Protein AF-A0A3N2FW86-F1 (afdb_monomer_lite)

pLDDT: mean 74.61, std 23.63, range [28.02, 97.38]

Foldseek 3Di:
DDPQDPVNLVVVLVVLLCQQQPVCHCQALPDCLQPLNDVQQADNPVSHGDPVNVVLLVVLLVVLCVVQVAAAQQQKEKEKEFDPPLCSVVVVCVVCVVVVHDPSNESEQELVVLLVSVLVVCVVVVVCCVRQQDPSNVVCVVVVRDDDSSSSSSSHNVVSVVSSLVSLLVCLVSSGHYYYYDHPDDDDPPDSDMDMDMDGRDNVCSDPVNVVVRVVVVVVVVVPPDDDDDDDDDDDDDDDDDDDDDDDDDDDDD

Sequence (254 aa):
MSSSSVTDRVEEHRAVLQALTTAGGAIGAESPHASQRNAEWFDQETRQPLPGRDTAQREMIRALRAGAPDVRRDREAIFLAGPPGAGKTTALDELLASTRTTAADWRILNADDVKDLLLRRALEDGSYESHLTPPDVAAVEADGEKVWPRERAALVHEESSMVIKRARDQSVRRGENVVVDGTLASADAGKTSSSVSRGRATASASSSSTARALSRRLESRTAGRGATGAPSTGSPTRAIRTSSCSAVGGCPRR

Secondary structure (DSSP, 8-state):
-----HHHHHHHHHHHHHHHHSTT-TTSTT-TTSGGG-TTTB-TTT-PBPHHHHHHHHHHHHHHHHTSTT---S-EEEEEE--TTS-HHHHHHHHHHHTT--GGGSEEEEHHHHHHHHHHHHHHTTHHHHHSS-HHHHHHHHTT----GGGGTTTTHHHHHHHHHHHHHHHHHTT--EEEE----SS-TT----EEEEEE--TTTTSHHHHHHHHHHHHHHHTTS-----------------------------

Structure (mmCIF, N/CA/C/O backbone):
data_AF-A0A3N2FW86-F1
#
_entry.id   AF-A0A3N2FW86-F1
#
loop_
_atom_site.group_PDB
_atom_site.id
_atom_site.type_symbol
_atom_site.label_atom_id
_atom_site.label_alt_id
_atom_site.label_comp_id
_atom_site.label_asym_id
_atom_site.label_entity_id
_atom_site.label_seq_id
_atom_site.pdbx_PDB_ins_code
_atom_site.Cartn_x
_atom_site.Cartn_y
_atom_site.Cartn_z
_atom_site.occupancy
_atom_site.B_iso_or_equiv
_atom_site.auth_seq_id
_atom_site.auth_comp_id
_atom_site.auth_asym_id
_atom_site.auth_atom_id
_atom_site.pdbx_PDB_model_num
ATOM 1 N N . MET A 1 1 ? 29.652 24.855 -21.640 1.00 40.19 1 MET A N 1
ATOM 2 C CA . MET A 1 1 ? 29.173 23.699 -20.856 1.00 40.19 1 MET A CA 1
ATOM 3 C C . MET A 1 1 ? 28.090 24.218 -19.929 1.00 40.19 1 MET A C 1
ATOM 5 O O . MET A 1 1 ? 28.412 24.792 -18.897 1.00 40.19 1 MET A O 1
ATOM 9 N N . SER A 1 2 ? 26.832 24.170 -20.370 1.00 46.72 2 SER A N 1
ATOM 10 C CA . SER A 1 2 ? 25.707 24.684 -19.586 1.00 46.72 2 SER A CA 1
ATOM 11 C C . SER A 1 2 ? 25.464 23.760 -18.402 1.00 46.72 2 SER A C 1
ATOM 13 O O . SER A 1 2 ? 25.194 22.576 -18.582 1.00 46.72 2 SER A O 1
ATOM 15 N N . SER A 1 3 ? 25.605 24.296 -17.194 1.00 53.25 3 SER A N 1
ATOM 16 C CA . SER A 1 3 ? 25.175 23.616 -15.979 1.00 53.25 3 SER A CA 1
ATOM 17 C C . SER A 1 3 ? 23.648 23.585 -15.998 1.00 53.25 3 SER A C 1
ATOM 19 O O . SER A 1 3 ? 23.029 24.609 -15.727 1.00 53.25 3 SER A O 1
ATOM 21 N N . SER A 1 4 ? 23.060 22.447 -16.380 1.00 62.84 4 SER A N 1
ATOM 22 C CA . SER A 1 4 ? 21.608 22.228 -16.306 1.00 62.84 4 SER A CA 1
ATOM 23 C C . SER A 1 4 ? 21.143 22.516 -14.876 1.00 62.84 4 SER A C 1
ATOM 25 O O . SER A 1 4 ? 21.772 22.051 -13.913 1.00 62.84 4 SER A O 1
ATOM 27 N N . SER A 1 5 ? 20.140 23.382 -14.726 1.00 79.81 5 SER A N 1
ATOM 28 C CA . SER A 1 5 ? 19.676 23.828 -13.416 1.00 79.81 5 SER A CA 1
ATOM 29 C C . SER A 1 5 ? 18.931 22.695 -12.702 1.00 79.81 5 SER A C 1
ATOM 31 O O . SER A 1 5 ? 18.500 21.718 -13.312 1.00 79.81 5 SER A O 1
ATOM 33 N N . VAL A 1 6 ? 18.776 22.792 -11.378 1.00 76.44 6 VAL A N 1
ATOM 34 C CA . VAL A 1 6 ? 18.005 21.792 -10.612 1.00 76.44 6 VAL A CA 1
ATOM 35 C C . VAL A 1 6 ? 16.566 21.698 -11.129 1.00 76.44 6 VAL A C 1
ATOM 37 O O . VAL A 1 6 ? 16.006 20.607 -11.168 1.00 76.44 6 VAL A O 1
ATOM 40 N N . THR A 1 7 ? 15.990 22.819 -11.565 1.00 82.25 7 THR A N 1
ATOM 41 C CA . THR A 1 7 ? 14.645 22.876 -12.142 1.00 82.25 7 THR A CA 1
ATOM 42 C C . THR A 1 7 ? 14.561 22.097 -13.452 1.00 82.25 7 THR A C 1
ATOM 44 O O . THR A 1 7 ? 13.649 21.289 -13.597 1.00 82.25 7 THR A O 1
ATOM 47 N N . ASP A 1 8 ? 15.548 22.249 -14.340 1.00 83.19 8 ASP A N 1
ATOM 48 C CA . ASP A 1 8 ? 15.589 21.538 -15.627 1.00 83.19 8 ASP A CA 1
ATOM 49 C C . ASP A 1 8 ? 15.620 20.016 -15.412 1.00 83.19 8 ASP A C 1
ATOM 51 O O . ASP A 1 8 ? 14.846 19.281 -16.017 1.00 83.19 8 ASP A O 1
ATOM 55 N N . ARG A 1 9 ? 16.427 19.541 -14.451 1.00 83.94 9 ARG A N 1
ATOM 56 C CA . ARG A 1 9 ? 16.479 18.111 -14.092 1.00 83.94 9 ARG A CA 1
ATOM 57 C C . ARG A 1 9 ? 15.165 17.586 -13.514 1.00 83.94 9 ARG A C 1
ATOM 59 O O . ARG A 1 9 ? 14.794 16.447 -13.773 1.00 83.94 9 ARG A O 1
ATOM 66 N N . VAL A 1 10 ? 14.467 18.387 -12.707 1.00 85.31 10 VAL A N 1
ATOM 67 C CA . VAL A 1 10 ? 13.159 18.003 -12.146 1.00 85.31 10 VAL A CA 1
ATOM 68 C C . VAL A 1 10 ? 12.100 17.923 -13.245 1.00 85.31 10 VAL A C 1
ATOM 70 O O . VAL A 1 10 ? 11.250 17.033 -13.210 1.00 85.31 10 VAL A O 1
ATOM 73 N N . GLU A 1 11 ? 12.139 18.830 -14.219 1.00 86.69 11 GLU A N 1
ATOM 74 C CA . GLU A 1 11 ? 11.222 18.824 -15.359 1.00 86.69 11 GLU A CA 1
ATOM 75 C C . GLU A 1 11 ? 11.487 17.649 -16.308 1.00 86.69 11 GLU A C 1
ATOM 77 O O . GLU A 1 11 ? 10.536 16.964 -16.692 1.00 86.69 11 GLU A O 1
ATOM 82 N N . GLU A 1 12 ? 12.755 17.357 -16.611 1.00 86.88 12 GLU A N 1
ATOM 83 C CA . GLU A 1 12 ? 13.173 16.181 -17.387 1.00 86.88 12 GLU A CA 1
ATOM 84 C C . GLU A 1 12 ? 12.707 14.880 -16.715 1.00 86.88 12 GLU A C 1
ATOM 86 O O . GLU A 1 12 ? 11.992 14.085 -17.331 1.00 86.88 12 GLU A O 1
ATOM 91 N N . HIS A 1 13 ? 13.002 14.713 -15.421 1.00 88.00 13 HIS A N 1
ATOM 92 C CA . HIS A 1 13 ? 12.576 13.551 -14.637 1.00 88.00 13 HIS A CA 1
ATOM 93 C C . HIS A 1 13 ? 11.047 13.408 -14.606 1.00 88.00 13 HIS A C 1
ATOM 95 O O . HIS A 1 13 ? 10.482 12.331 -14.815 1.00 88.00 13 HIS A O 1
ATOM 101 N N . ARG A 1 14 ? 10.325 14.521 -14.423 1.00 87.69 14 ARG A N 1
ATOM 102 C CA . ARG A 1 14 ? 8.858 14.525 -14.466 1.00 87.69 14 ARG A CA 1
ATOM 103 C C . ARG A 1 14 ? 8.323 14.091 -15.831 1.00 87.69 14 ARG A C 1
ATOM 105 O O . ARG A 1 14 ? 7.324 13.372 -15.870 1.00 87.69 14 ARG A O 1
ATOM 112 N N . ALA A 1 15 ? 8.937 14.530 -16.929 1.00 87.44 15 ALA A N 1
ATOM 113 C CA . ALA A 1 15 ? 8.521 14.150 -18.276 1.00 87.44 15 ALA A CA 1
ATOM 114 C C . ALA A 1 15 ? 8.702 12.642 -18.511 1.00 87.44 15 ALA A C 1
ATOM 116 O O . ALA A 1 15 ? 7.789 11.993 -19.029 1.00 87.44 15 ALA A O 1
ATOM 117 N N . VAL A 1 16 ? 9.821 12.074 -18.047 1.00 87.62 16 VAL A N 1
ATOM 118 C CA . VAL A 1 16 ? 10.071 10.625 -18.066 1.00 87.62 16 VAL A CA 1
ATOM 119 C C . VAL A 1 16 ? 8.997 9.879 -17.276 1.00 87.62 16 VAL A C 1
ATOM 121 O O . VAL A 1 16 ? 8.338 8.983 -17.810 1.00 87.62 16 VAL A O 1
ATOM 124 N N . LEU A 1 17 ? 8.740 10.283 -16.028 1.00 87.19 17 LEU A N 1
ATOM 125 C CA . LEU A 1 17 ? 7.710 9.651 -15.203 1.00 87.19 17 LEU A CA 1
ATOM 126 C C . LEU A 1 17 ? 6.317 9.762 -15.826 1.00 87.19 17 LEU A C 1
ATOM 128 O O . LEU A 1 17 ? 5.537 8.811 -15.767 1.00 87.19 17 LEU A O 1
ATOM 132 N N . GLN A 1 18 ? 5.987 10.893 -16.449 1.00 86.31 18 GLN A N 1
ATOM 133 C CA . GLN A 1 18 ? 4.706 11.078 -17.125 1.00 86.31 18 GLN A CA 1
ATOM 134 C C . GLN A 1 18 ? 4.553 10.128 -18.323 1.00 86.31 18 GLN A C 1
ATOM 136 O O . GLN A 1 18 ? 3.483 9.540 -18.505 1.00 86.31 18 GLN A O 1
ATOM 141 N N . ALA A 1 19 ? 5.617 9.916 -19.102 1.00 85.88 19 ALA A N 1
ATOM 142 C CA . ALA A 1 19 ? 5.616 8.938 -20.186 1.00 85.88 19 ALA A CA 1
ATOM 143 C C . ALA A 1 19 ? 5.390 7.509 -19.656 1.00 85.88 19 ALA A C 1
ATOM 145 O O . ALA A 1 19 ? 4.525 6.793 -20.162 1.00 85.88 19 ALA A O 1
ATOM 146 N N . LEU A 1 20 ? 6.079 7.127 -18.575 1.00 86.12 20 LEU A N 1
ATOM 147 C CA . LEU A 1 20 ? 5.973 5.792 -17.970 1.00 86.12 20 LEU A CA 1
ATOM 148 C C . LEU A 1 20 ? 4.625 5.532 -17.263 1.00 86.12 20 LEU A C 1
ATOM 150 O O . LEU A 1 20 ? 4.209 4.378 -17.133 1.00 86.12 20 LEU A O 1
ATOM 154 N N . THR A 1 21 ? 3.937 6.582 -16.798 1.00 83.38 21 THR A N 1
ATOM 155 C CA . THR A 1 21 ? 2.678 6.495 -16.022 1.00 83.38 21 THR A CA 1
ATOM 156 C C . THR A 1 21 ? 1.408 6.756 -16.833 1.00 83.38 21 THR A C 1
ATOM 158 O O . THR A 1 21 ? 0.305 6.642 -16.289 1.00 83.38 21 THR A O 1
ATOM 161 N N . THR A 1 22 ? 1.529 7.084 -18.123 1.00 79.75 22 THR A N 1
ATOM 162 C CA . THR A 1 22 ? 0.375 7.251 -19.024 1.00 79.75 22 THR A CA 1
ATOM 163 C C . THR A 1 22 ? -0.483 5.973 -19.047 1.00 79.75 22 THR A C 1
ATOM 165 O O . THR A 1 22 ? -0.019 4.897 -18.677 1.00 79.75 22 THR A O 1
ATOM 168 N N . ALA A 1 23 ? -1.764 6.057 -19.423 1.00 65.12 23 ALA A N 1
ATOM 169 C CA . ALA A 1 23 ? -2.656 4.893 -19.449 1.00 65.12 23 ALA A CA 1
ATOM 170 C C . ALA A 1 23 ? -2.064 3.743 -20.292 1.00 65.12 23 ALA A C 1
ATOM 172 O O . ALA A 1 23 ? -1.807 3.914 -21.480 1.00 65.12 23 ALA A O 1
ATOM 173 N N . GLY A 1 24 ? -1.845 2.582 -19.663 1.00 65.69 24 GLY A N 1
ATOM 174 C CA . GLY A 1 24 ? -1.167 1.431 -20.277 1.00 65.69 24 GLY A CA 1
ATOM 175 C C . GLY A 1 24 ? 0.368 1.486 -20.254 1.00 65.69 24 GLY A C 1
ATOM 176 O O . GLY A 1 24 ? 1.004 0.551 -20.727 1.00 65.69 24 GLY A O 1
ATOM 177 N N . GLY A 1 25 ? 0.955 2.543 -19.694 1.00 80.31 25 GLY A N 1
ATOM 178 C CA . GLY A 1 25 ? 2.393 2.717 -19.517 1.00 80.31 25 GLY A CA 1
ATOM 179 C C . GLY A 1 25 ? 2.996 1.748 -18.501 1.00 80.31 25 GLY A C 1
ATOM 180 O O . GLY A 1 25 ? 2.295 1.178 -17.656 1.00 80.31 25 GLY A O 1
ATOM 181 N N . ALA A 1 26 ? 4.316 1.580 -18.586 1.00 85.81 26 ALA A N 1
ATOM 182 C CA . ALA A 1 26 ? 5.070 0.533 -17.905 1.00 85.81 26 ALA A CA 1
ATOM 183 C C . ALA A 1 26 ? 4.868 0.484 -16.383 1.00 85.81 26 ALA A C 1
ATOM 185 O O . ALA A 1 26 ? 4.832 -0.612 -15.824 1.00 85.81 26 ALA A O 1
ATOM 186 N N . ILE A 1 27 ? 4.677 1.631 -15.716 1.00 88.06 27 ILE A N 1
ATOM 187 C CA . ILE A 1 27 ? 4.518 1.707 -14.249 1.00 88.06 27 ILE A CA 1
ATOM 188 C C . ILE A 1 27 ? 3.142 2.211 -13.798 1.00 88.06 27 ILE A C 1
ATOM 190 O O . ILE A 1 27 ? 2.952 2.519 -12.624 1.00 88.06 27 ILE A O 1
ATOM 194 N N . GLY A 1 28 ? 2.162 2.286 -14.703 1.00 85.88 28 GLY A N 1
ATOM 195 C CA . GLY A 1 28 ? 0.781 2.634 -14.357 1.00 85.88 28 GLY A CA 1
ATOM 196 C C . GLY A 1 28 ? 0.061 1.532 -13.563 1.00 85.88 28 GLY A C 1
ATOM 197 O O . GLY A 1 28 ? 0.435 0.364 -13.610 1.00 85.88 28 GLY A O 1
ATOM 198 N N . ALA A 1 29 ? -1.031 1.876 -12.870 1.00 81.69 29 ALA A N 1
ATOM 199 C CA . ALA A 1 29 ? -1.812 0.901 -12.087 1.00 81.69 29 ALA A CA 1
ATOM 200 C C . ALA A 1 29 ? -2.442 -0.217 -12.944 1.00 81.69 29 ALA A C 1
ATOM 202 O O . ALA A 1 29 ? -2.621 -1.341 -12.477 1.00 81.69 29 ALA A O 1
ATOM 203 N N . GLU A 1 30 ? -2.734 0.087 -14.211 1.00 83.31 30 GLU A N 1
ATOM 204 C CA . GLU A 1 30 ? -3.252 -0.866 -15.202 1.00 83.31 30 GLU A CA 1
ATOM 205 C C . GLU A 1 30 ? -2.157 -1.515 -16.058 1.00 83.31 30 GLU A C 1
ATOM 207 O O . GLU A 1 30 ? -2.466 -2.226 -17.018 1.00 83.31 30 GLU A O 1
ATOM 212 N N . SER A 1 31 ? -0.885 -1.273 -15.722 1.00 87.81 31 SER A N 1
ATOM 213 C CA . SER A 1 31 ? 0.259 -1.856 -16.418 1.00 87.81 31 SER A CA 1
ATOM 214 C C . SER A 1 31 ? 0.149 -3.384 -16.459 1.00 87.81 31 SER A C 1
ATOM 216 O O . SER A 1 31 ? -0.284 -3.996 -15.474 1.00 87.81 31 SER A O 1
ATOM 218 N N . PRO A 1 32 ? 0.583 -4.045 -17.548 1.00 87.88 32 PRO A N 1
ATOM 219 C CA . PRO A 1 32 ? 0.762 -5.496 -17.551 1.00 87.88 32 PRO A CA 1
ATOM 220 C C . PRO A 1 32 ? 1.722 -5.976 -16.448 1.00 87.88 32 PRO A C 1
ATOM 222 O O . PRO A 1 32 ? 1.613 -7.123 -16.026 1.00 87.88 32 PRO A O 1
ATOM 225 N N . HIS A 1 33 ? 2.588 -5.095 -15.938 1.00 90.62 33 HIS A N 1
ATOM 226 C CA . HIS A 1 33 ? 3.538 -5.366 -14.857 1.00 90.62 33 HIS A CA 1
ATOM 227 C C . HIS A 1 33 ? 2.985 -5.079 -13.453 1.00 90.62 33 HIS A C 1
ATOM 229 O O . HIS A 1 33 ? 3.722 -5.150 -12.471 1.00 90.62 33 HIS A O 1
ATOM 235 N N . ALA A 1 34 ? 1.702 -4.728 -13.327 1.00 92.31 34 ALA A N 1
ATOM 236 C CA . ALA A 1 34 ? 1.086 -4.550 -12.018 1.00 92.31 34 ALA A CA 1
ATOM 237 C C . ALA A 1 34 ? 1.138 -5.869 -11.221 1.00 92.31 34 ALA A C 1
ATOM 239 O O . ALA A 1 34 ? 0.956 -6.951 -11.784 1.00 92.31 34 ALA A O 1
ATOM 240 N N . SER A 1 35 ? 1.391 -5.806 -9.911 1.00 94.25 35 SER A N 1
ATOM 241 C CA . SER A 1 35 ? 1.762 -6.984 -9.111 1.00 94.25 35 SER A CA 1
ATOM 242 C C . SER A 1 35 ? 0.697 -8.084 -9.120 1.00 94.25 35 SER A C 1
ATOM 244 O O . SER A 1 35 ? 1.028 -9.266 -9.162 1.00 94.25 35 SER A O 1
ATOM 246 N N . GLN A 1 36 ? -0.583 -7.713 -9.183 1.00 93.38 36 GLN A N 1
ATOM 247 C CA . GLN A 1 36 ? -1.732 -8.618 -9.298 1.00 93.38 36 GLN A CA 1
ATOM 248 C C . GLN A 1 36 ? -1.798 -9.389 -10.628 1.00 93.38 36 GLN A C 1
ATOM 250 O O . GLN A 1 36 ? -2.582 -10.333 -10.763 1.00 93.38 36 GLN A O 1
ATOM 255 N N . ARG A 1 37 ? -1.013 -8.973 -11.629 1.00 93.00 37 ARG A N 1
ATOM 256 C CA . ARG A 1 37 ? -0.866 -9.630 -12.937 1.00 93.00 37 ARG A CA 1
ATOM 257 C C . ARG A 1 37 ? 0.354 -10.548 -13.012 1.00 93.00 37 ARG A C 1
ATOM 259 O O . ARG A 1 37 ? 0.505 -11.260 -13.998 1.00 93.00 37 ARG A O 1
ATOM 266 N N . ASN A 1 38 ? 1.176 -10.598 -11.965 1.00 94.62 38 ASN A N 1
ATOM 267 C CA . ASN A 1 38 ? 2.272 -11.553 -11.876 1.00 94.62 38 ASN A CA 1
ATOM 268 C C . ASN A 1 38 ? 1.730 -12.966 -11.577 1.00 94.62 38 ASN A C 1
ATOM 270 O O . ASN A 1 38 ? 1.162 -13.204 -10.509 1.00 94.62 38 ASN A O 1
ATOM 274 N N . ALA A 1 39 ? 1.930 -13.901 -12.510 1.00 95.19 39 ALA A N 1
ATOM 275 C CA . ALA A 1 39 ? 1.480 -15.291 -12.405 1.00 95.19 39 ALA A CA 1
ATOM 276 C C . ALA A 1 39 ? 2.195 -16.100 -11.309 1.00 95.19 39 ALA A C 1
ATOM 278 O O . ALA A 1 39 ? 1.653 -17.096 -10.841 1.00 95.19 39 ALA A O 1
ATOM 279 N N . GLU A 1 40 ? 3.373 -15.666 -10.861 1.00 95.12 40 GLU A N 1
ATOM 280 C CA . GLU A 1 40 ? 4.090 -16.294 -9.744 1.00 95.12 40 GLU A CA 1
ATOM 281 C C . GLU A 1 40 ? 3.549 -15.857 -8.378 1.00 95.12 40 GLU A C 1
ATOM 283 O O . GLU A 1 40 ? 3.770 -16.518 -7.361 1.00 95.12 40 GLU A O 1
ATOM 288 N N . TRP A 1 41 ? 2.822 -14.740 -8.333 1.00 96.56 41 TRP A N 1
ATOM 289 C CA . TRP A 1 41 ? 2.264 -14.189 -7.099 1.00 96.56 41 TRP A CA 1
ATOM 290 C C . TRP A 1 41 ? 0.757 -14.369 -6.993 1.00 96.56 41 TRP A C 1
ATOM 292 O O . TRP A 1 41 ? 0.244 -14.485 -5.878 1.00 96.56 41 TRP A O 1
ATOM 302 N N . PHE A 1 42 ? 0.050 -14.390 -8.121 1.00 97.38 42 PHE A N 1
ATOM 303 C CA . PHE A 1 42 ? -1.404 -14.422 -8.177 1.00 97.38 42 PHE A CA 1
ATOM 304 C C . PHE A 1 42 ? -1.907 -15.443 -9.188 1.00 97.38 42 PHE A C 1
ATOM 306 O O . PHE A 1 42 ? -1.374 -15.591 -10.287 1.00 97.38 42 PHE A O 1
ATOM 313 N N . ASP A 1 43 ? -3.009 -16.085 -8.826 1.00 96.38 43 ASP A N 1
ATOM 314 C CA . ASP A 1 43 ? -3.823 -16.853 -9.749 1.00 96.38 43 ASP A CA 1
ATOM 315 C C . ASP A 1 43 ? -4.470 -15.897 -10.766 1.00 96.38 43 ASP A C 1
ATOM 317 O O . ASP A 1 43 ? -5.142 -14.928 -10.399 1.00 96.38 43 ASP A O 1
ATOM 321 N N . GLN A 1 44 ? -4.224 -16.128 -12.055 1.00 93.25 44 GLN A N 1
ATOM 322 C CA . GLN A 1 44 ? -4.601 -15.177 -13.105 1.00 93.25 44 GLN A CA 1
ATOM 323 C C . GLN A 1 44 ? -6.096 -15.192 -13.441 1.00 93.25 44 GLN A C 1
ATOM 325 O O . GLN A 1 44 ? -6.593 -14.217 -14.005 1.00 93.25 44 GLN A O 1
ATOM 330 N N . GLU A 1 45 ? -6.820 -16.245 -13.061 1.00 93.31 45 GLU A N 1
ATOM 331 C CA . GLU A 1 45 ? -8.264 -16.354 -13.264 1.00 93.31 45 GLU A CA 1
ATOM 332 C C . GLU A 1 45 ? -9.026 -15.692 -12.110 1.00 93.31 45 GLU A C 1
ATOM 334 O O . GLU A 1 45 ? -9.882 -14.830 -12.307 1.00 93.31 45 GLU A O 1
ATOM 339 N N . THR A 1 46 ? -8.673 -16.053 -10.879 1.00 93.75 46 THR A N 1
ATOM 340 C CA . THR A 1 46 ? -9.384 -15.640 -9.663 1.00 93.75 46 THR A CA 1
ATOM 341 C C . THR A 1 46 ? -8.835 -14.358 -9.036 1.00 93.75 46 THR A C 1
ATOM 343 O O . THR A 1 46 ? -9.457 -13.800 -8.122 1.00 93.75 46 THR A O 1
ATOM 346 N N . ARG A 1 47 ? -7.657 -13.900 -9.487 1.00 90.00 47 ARG A N 1
ATOM 347 C CA . ARG A 1 47 ? -6.889 -12.788 -8.900 1.00 90.00 47 ARG A CA 1
ATOM 348 C C . ARG A 1 47 ? -6.582 -12.974 -7.412 1.00 90.00 47 ARG A C 1
ATOM 350 O O . ARG A 1 47 ? -6.336 -11.999 -6.704 1.00 90.00 47 ARG A O 1
ATOM 357 N N . GLN A 1 48 ? -6.611 -14.212 -6.918 1.00 93.75 48 GLN A N 1
ATOM 358 C CA . GLN A 1 48 ? -6.246 -14.518 -5.540 1.00 93.75 48 GLN A CA 1
ATOM 359 C C . GLN A 1 48 ? -4.730 -14.693 -5.409 1.00 93.75 48 GLN A C 1
ATOM 361 O O . GLN A 1 48 ? -4.096 -15.221 -6.323 1.00 93.75 48 GLN A O 1
ATOM 366 N N . PRO A 1 49 ? -4.127 -14.263 -4.289 1.00 96.44 49 PRO A N 1
ATOM 367 C CA . PRO A 1 49 ? -2.707 -14.480 -4.058 1.00 96.44 49 PRO A CA 1
ATOM 368 C C . PRO A 1 49 ? -2.408 -15.978 -3.916 1.00 96.44 49 PRO A C 1
ATOM 370 O O . PRO A 1 49 ? -3.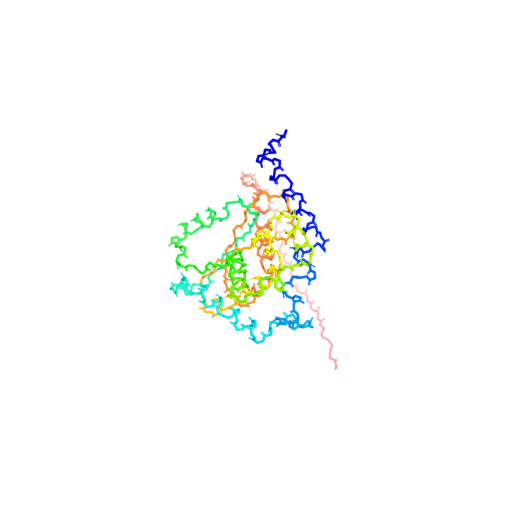113 -16.704 -3.213 1.00 96.44 49 PRO A O 1
ATOM 373 N N . LEU A 1 50 ? -1.324 -16.427 -4.545 1.00 97.31 50 LEU A N 1
ATOM 374 C CA . LEU A 1 50 ? -0.786 -17.777 -4.381 1.00 97.31 50 LEU A CA 1
ATOM 375 C C . LEU A 1 50 ? -0.218 -17.968 -2.961 1.00 97.31 50 LEU A C 1
ATOM 377 O O . LEU A 1 50 ? 0.084 -16.979 -2.288 1.00 97.31 50 LEU A O 1
ATOM 381 N N . PRO A 1 51 ? -0.023 -19.210 -2.470 1.00 96.81 51 PRO A N 1
ATOM 382 C CA . PRO A 1 51 ? 0.277 -19.474 -1.056 1.00 96.81 51 PRO A CA 1
ATOM 383 C C . PRO A 1 51 ? 1.460 -18.688 -0.468 1.00 96.81 51 PRO A C 1
ATOM 385 O O . PRO A 1 51 ? 1.381 -18.209 0.669 1.00 96.81 51 PRO A O 1
ATOM 388 N N . GLY A 1 52 ? 2.543 -18.516 -1.236 1.00 94.50 52 GLY A N 1
ATOM 389 C CA . GLY A 1 52 ? 3.702 -17.721 -0.819 1.00 94.50 52 GLY A CA 1
ATOM 390 C C . GLY A 1 52 ? 3.358 -16.239 -0.652 1.00 94.50 52 GLY A C 1
ATOM 391 O O . GLY A 1 52 ? 3.629 -15.646 0.395 1.00 94.50 52 GLY A O 1
ATOM 392 N N . ARG A 1 53 ? 2.665 -15.655 -1.639 1.00 95.81 53 ARG A N 1
ATOM 393 C CA . ARG A 1 53 ? 2.234 -14.252 -1.595 1.00 95.81 53 ARG A CA 1
ATOM 394 C C . ARG A 1 53 ? 1.167 -14.009 -0.532 1.00 95.81 53 ARG A C 1
ATOM 396 O O . ARG A 1 53 ? 1.225 -13.023 0.193 1.00 95.81 53 ARG A O 1
ATOM 403 N N . ASP A 1 54 ? 0.235 -14.938 -0.370 1.00 96.56 54 ASP A N 1
ATOM 404 C CA . ASP A 1 54 ? -0.806 -14.903 0.657 1.00 96.56 54 ASP A CA 1
ATOM 405 C C . ASP A 1 54 ? -0.202 -14.946 2.074 1.00 96.56 54 ASP A C 1
ATOM 407 O O . ASP A 1 54 ? -0.659 -14.250 2.985 1.00 96.56 54 ASP A O 1
ATOM 411 N N . THR A 1 55 ? 0.879 -15.710 2.263 1.00 96.25 55 THR A N 1
ATOM 412 C CA . THR A 1 55 ? 1.654 -15.712 3.512 1.00 96.25 55 THR A CA 1
ATOM 413 C C . THR A 1 55 ? 2.319 -14.359 3.756 1.00 96.25 55 THR A C 1
ATOM 415 O O . THR A 1 55 ? 2.115 -13.784 4.827 1.00 96.25 55 THR A O 1
ATOM 418 N N . ALA A 1 56 ? 2.990 -13.790 2.750 1.00 94.38 56 ALA A N 1
ATOM 419 C CA . ALA A 1 56 ? 3.566 -12.446 2.833 1.00 94.38 56 ALA A CA 1
ATOM 420 C C . ALA A 1 56 ? 2.511 -11.381 3.189 1.00 94.38 56 ALA A C 1
ATOM 422 O O . ALA A 1 56 ? 2.718 -10.544 4.068 1.00 94.38 56 ALA A O 1
ATOM 423 N N . GLN A 1 57 ? 1.328 -11.442 2.570 1.00 95.38 57 GLN A N 1
ATOM 424 C CA . GLN A 1 57 ? 0.220 -10.536 2.880 1.00 95.38 57 GLN A CA 1
ATOM 425 C C . GLN A 1 57 ? -0.281 -10.687 4.317 1.00 95.38 57 GLN A C 1
ATOM 427 O O . GLN A 1 57 ? -0.559 -9.689 4.984 1.00 95.38 57 GLN A O 1
ATOM 432 N N . ARG A 1 58 ? -0.364 -11.913 4.841 1.00 95.31 58 ARG A N 1
ATOM 433 C CA . ARG A 1 58 ? -0.710 -12.139 6.252 1.00 95.31 58 ARG A CA 1
ATOM 434 C C . ARG A 1 58 ? 0.338 -11.580 7.212 1.00 95.31 58 ARG A C 1
ATOM 436 O O . ARG A 1 58 ? -0.046 -11.059 8.260 1.00 95.31 58 ARG A O 1
ATOM 443 N N . GLU A 1 59 ? 1.620 -11.669 6.873 1.00 94.00 59 GLU A N 1
ATOM 444 C CA . GLU A 1 59 ? 2.709 -11.076 7.658 1.00 94.00 59 GLU A CA 1
ATOM 445 C C . GLU A 1 59 ? 2.608 -9.550 7.690 1.00 94.00 59 GLU A C 1
ATOM 447 O O . GLU A 1 59 ? 2.658 -8.967 8.771 1.00 94.00 59 GLU A O 1
ATOM 452 N N . MET A 1 60 ? 2.347 -8.909 6.546 1.00 93.00 60 MET A N 1
ATOM 453 C CA . MET A 1 60 ? 2.119 -7.460 6.482 1.00 93.00 60 MET A CA 1
ATOM 454 C C . MET A 1 60 ? 0.932 -7.036 7.352 1.00 93.00 60 MET A C 1
ATOM 456 O O . MET A 1 60 ? 1.047 -6.113 8.155 1.00 93.00 60 MET A O 1
ATOM 460 N N . ILE A 1 61 ? -0.194 -7.756 7.283 1.00 93.75 61 ILE A N 1
ATOM 461 C CA . ILE A 1 61 ? -1.355 -7.482 8.147 1.00 93.75 61 ILE A CA 1
ATOM 462 C C . ILE A 1 61 ? -0.993 -7.658 9.626 1.00 93.75 61 ILE A C 1
ATOM 464 O O . ILE A 1 61 ? -1.445 -6.884 10.471 1.00 93.75 61 ILE A O 1
ATOM 468 N N . ARG A 1 62 ? -0.180 -8.663 9.967 1.00 92.56 62 ARG A N 1
ATOM 469 C CA . ARG A 1 62 ? 0.296 -8.859 11.341 1.00 92.56 62 ARG A CA 1
ATOM 470 C C . ARG A 1 62 ? 1.166 -7.686 11.798 1.00 92.56 62 ARG A C 1
ATOM 472 O O . ARG A 1 62 ? 0.952 -7.210 12.909 1.00 92.56 62 ARG A O 1
ATOM 479 N N . ALA A 1 63 ? 2.076 -7.203 10.954 1.00 89.31 63 ALA A N 1
ATOM 480 C CA . ALA A 1 63 ? 2.940 -6.061 11.248 1.00 89.31 63 ALA A CA 1
ATOM 481 C C . ALA A 1 63 ? 2.131 -4.771 11.469 1.00 89.31 63 ALA A C 1
ATOM 483 O O . ALA A 1 63 ? 2.291 -4.120 12.501 1.00 89.31 63 ALA A O 1
ATOM 484 N N . LEU A 1 64 ? 1.172 -4.470 10.583 1.00 87.75 64 LEU A N 1
ATOM 485 C CA . LEU A 1 64 ? 0.242 -3.342 10.754 1.00 87.75 64 LEU A CA 1
ATOM 486 C C . LEU A 1 64 ? -0.522 -3.421 12.083 1.00 87.75 64 LEU A C 1
ATOM 488 O O . LEU A 1 64 ? -0.814 -2.408 12.720 1.00 87.75 64 LEU A O 1
ATOM 492 N N . ARG A 1 65 ? -0.863 -4.639 12.521 1.00 87.56 65 ARG A N 1
ATOM 493 C CA . ARG A 1 65 ? -1.570 -4.848 13.788 1.00 87.56 65 ARG A CA 1
ATOM 494 C C . ARG A 1 65 ? -0.670 -4.665 15.006 1.00 87.56 65 ARG A C 1
ATOM 49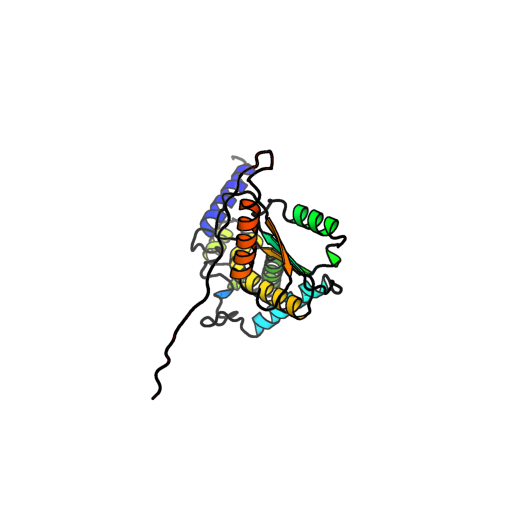6 O O . ARG A 1 65 ? -1.111 -4.073 15.990 1.00 87.56 65 ARG A O 1
ATOM 503 N N . ALA A 1 66 ? 0.573 -5.129 14.924 1.00 87.62 66 ALA A N 1
ATOM 504 C CA . ALA A 1 66 ? 1.560 -4.993 15.989 1.00 87.62 66 ALA A CA 1
ATOM 505 C C . ALA A 1 66 ? 1.878 -3.524 16.322 1.00 87.62 66 ALA A C 1
ATOM 507 O O . ALA A 1 66 ? 2.152 -3.226 17.477 1.00 87.62 66 ALA A O 1
ATOM 508 N N . GLY A 1 67 ? 1.761 -2.606 15.353 1.00 82.94 67 GLY A N 1
ATOM 509 C CA . GLY A 1 67 ? 1.968 -1.167 15.576 1.00 82.94 67 GLY A CA 1
ATOM 510 C C . GLY A 1 67 ? 0.934 -0.485 16.486 1.00 82.94 67 GLY A C 1
ATOM 511 O O . GLY A 1 67 ? 1.199 0.599 16.990 1.00 82.94 67 GLY A O 1
ATOM 512 N N . ALA A 1 68 ? -0.224 -1.110 16.730 1.00 84.31 68 ALA A N 1
ATOM 513 C CA . ALA A 1 68 ? -1.205 -0.624 17.709 1.00 84.31 68 ALA A CA 1
ATOM 514 C C . ALA A 1 68 ? -1.961 -1.812 18.333 1.00 84.31 68 ALA A C 1
ATOM 516 O O . ALA A 1 68 ? -3.028 -2.181 17.844 1.00 84.31 68 ALA A O 1
ATOM 517 N N . PRO A 1 69 ? -1.410 -2.500 19.345 1.00 82.75 69 PRO A N 1
ATOM 518 C CA . PRO A 1 69 ? -2.000 -3.735 19.869 1.00 82.75 69 PRO A CA 1
ATOM 519 C C . PRO A 1 69 ? -3.338 -3.512 20.597 1.00 82.75 69 PRO A C 1
ATOM 521 O O . PRO A 1 69 ? -4.233 -4.354 20.486 1.00 82.75 69 PRO A O 1
ATOM 524 N N . ASP A 1 70 ? -3.506 -2.355 21.243 1.00 86.44 70 ASP A N 1
ATOM 525 C CA . ASP A 1 70 ? -4.574 -2.087 22.217 1.00 86.44 70 ASP A CA 1
ATOM 526 C C . ASP A 1 70 ? -5.641 -1.098 21.716 1.00 86.44 70 ASP A C 1
ATOM 528 O O . ASP A 1 70 ? -6.166 -0.280 22.468 1.00 86.44 70 ASP A O 1
ATOM 532 N N . VAL A 1 71 ? -5.994 -1.178 20.429 1.00 92.62 71 VAL A N 1
ATOM 533 C CA . VAL A 1 71 ? -7.058 -0.340 19.848 1.00 92.62 71 VAL A CA 1
ATOM 534 C C . VAL A 1 71 ? -8.418 -0.624 20.497 1.00 92.62 71 VAL A C 1
ATOM 536 O O . VAL A 1 71 ? -8.767 -1.775 20.800 1.00 92.62 71 VAL A O 1
ATOM 539 N N . ARG A 1 72 ? -9.232 0.424 20.662 1.00 92.69 72 ARG A N 1
ATOM 540 C CA . ARG A 1 72 ? -10.578 0.324 21.242 1.00 92.69 72 ARG A CA 1
ATOM 541 C C . ARG A 1 72 ? -11.496 -0.530 20.373 1.00 92.69 72 ARG A C 1
ATOM 543 O O . ARG A 1 72 ? -11.296 -0.661 19.166 1.00 92.69 72 ARG A O 1
ATOM 550 N N . ARG A 1 73 ? -12.525 -1.124 20.991 1.00 93.31 73 ARG A N 1
ATOM 551 C CA . ARG A 1 73 ? -13.443 -2.077 20.339 1.00 93.31 73 ARG A CA 1
ATOM 552 C C . ARG A 1 73 ? -14.908 -1.637 20.351 1.00 93.31 73 ARG A C 1
ATOM 554 O O . ARG A 1 73 ? -15.808 -2.424 20.649 1.00 93.31 73 ARG A O 1
ATOM 561 N N . ASP A 1 74 ? -15.146 -0.381 19.993 1.00 91.25 74 ASP A N 1
ATOM 562 C CA . ASP A 1 74 ? -16.481 0.230 19.997 1.00 91.25 74 ASP A CA 1
ATOM 563 C C . ASP A 1 74 ? -17.235 0.030 18.667 1.00 91.25 74 ASP A C 1
ATOM 565 O O . ASP A 1 74 ? -18.396 0.422 18.527 1.00 91.25 74 ASP A O 1
ATOM 569 N N . ARG A 1 75 ? -16.611 -0.657 17.697 1.00 89.62 75 ARG A N 1
ATOM 570 C CA . ARG A 1 75 ? -17.125 -0.887 16.337 1.00 89.62 75 ARG A CA 1
ATOM 571 C C . ARG A 1 75 ? -17.362 0.411 15.577 1.00 89.62 75 ARG A C 1
ATOM 573 O O . ARG A 1 75 ? -18.376 0.558 14.889 1.00 89.62 75 ARG A O 1
ATOM 580 N N . GLU A 1 76 ? -16.432 1.344 15.679 1.00 90.00 76 GLU A N 1
ATOM 581 C CA . GLU A 1 76 ? -16.489 2.594 14.932 1.00 90.00 76 GLU A CA 1
ATOM 582 C C . GLU A 1 76 ? -15.582 2.565 13.705 1.00 90.00 76 GLU A C 1
ATOM 584 O O . GLU A 1 76 ? -14.517 1.955 13.709 1.00 90.00 76 GLU A O 1
ATOM 589 N N . ALA A 1 77 ? -16.014 3.224 12.636 1.00 88.12 77 ALA A N 1
ATOM 590 C CA . ALA A 1 77 ? -15.244 3.374 11.414 1.00 88.12 77 ALA A CA 1
ATOM 591 C C . ALA A 1 77 ? -15.187 4.845 11.009 1.00 88.12 77 ALA A C 1
ATOM 593 O O . ALA A 1 77 ? -16.226 5.507 10.964 1.00 88.12 77 ALA A O 1
ATOM 594 N N . ILE A 1 78 ? -13.992 5.323 10.676 1.00 88.56 78 ILE A N 1
ATOM 595 C CA . ILE A 1 78 ? -13.745 6.619 10.051 1.00 88.56 78 ILE A CA 1
ATOM 596 C C . ILE A 1 78 ? -13.177 6.363 8.656 1.00 88.56 78 ILE A C 1
ATOM 598 O O . ILE A 1 78 ? -12.224 5.603 8.496 1.00 88.56 78 ILE A O 1
ATOM 602 N N . PHE A 1 79 ? -13.756 6.999 7.644 1.00 86.50 79 PHE A N 1
ATOM 603 C CA . PHE A 1 79 ? -13.209 7.012 6.292 1.00 86.50 79 PHE A CA 1
ATOM 604 C C . PHE A 1 79 ? -12.692 8.404 5.976 1.00 86.50 79 PHE A C 1
ATOM 606 O O . PHE A 1 79 ? -13.449 9.377 6.068 1.00 86.50 79 PHE A O 1
ATOM 613 N N . LEU A 1 80 ? -11.424 8.466 5.581 1.00 84.88 80 LEU A N 1
ATOM 614 C CA . LEU A 1 80 ? -10.791 9.668 5.064 1.00 84.88 80 LEU A CA 1
ATOM 615 C C . LEU A 1 80 ? -10.754 9.569 3.543 1.00 84.88 80 LEU A C 1
ATOM 617 O O . LEU A 1 80 ? -10.312 8.563 2.987 1.00 84.88 80 LEU A O 1
ATOM 621 N N . ALA A 1 81 ? -11.219 10.618 2.875 1.00 78.62 81 ALA A N 1
ATOM 622 C CA . ALA A 1 81 ? -11.098 10.757 1.434 1.00 78.62 81 ALA A CA 1
ATOM 623 C C . ALA A 1 81 ? -10.649 12.170 1.076 1.00 78.62 81 ALA A C 1
ATOM 625 O O . ALA A 1 81 ? -11.003 13.131 1.750 1.00 78.62 81 ALA A O 1
ATOM 626 N N . GLY A 1 82 ? -9.855 12.288 0.019 1.00 68.31 82 GLY A N 1
ATOM 627 C CA . GLY A 1 82 ? -9.365 13.559 -0.505 1.00 68.31 82 GLY A CA 1
ATOM 628 C C . GLY A 1 82 ? -8.105 13.364 -1.350 1.00 68.31 82 GLY A C 1
ATOM 629 O O . GLY A 1 82 ? -7.468 12.306 -1.253 1.00 68.31 82 GLY A O 1
ATOM 630 N N . PRO A 1 83 ? -7.736 14.351 -2.178 1.00 68.06 83 PRO A N 1
ATOM 631 C CA . PRO A 1 83 ? -6.456 14.329 -2.871 1.00 68.06 83 PRO A CA 1
ATOM 632 C C . PRO A 1 83 ? -5.287 14.411 -1.869 1.00 68.06 83 PRO A C 1
ATOM 634 O O . PRO A 1 83 ? -5.474 14.851 -0.725 1.00 68.06 83 PRO A O 1
ATOM 637 N N . PRO A 1 84 ? -4.077 13.968 -2.257 1.00 68.69 84 PRO A N 1
ATOM 638 C CA . PRO A 1 84 ? -2.886 14.166 -1.435 1.00 68.69 84 PRO A CA 1
ATOM 639 C C . PRO A 1 84 ? -2.697 15.661 -1.136 1.00 68.69 84 PRO A C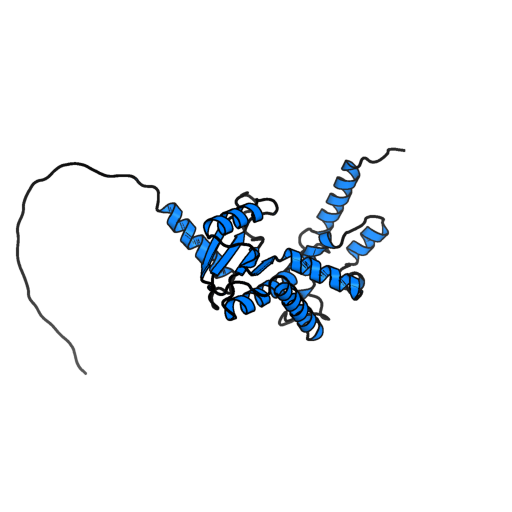 1
ATOM 641 O O . PRO A 1 84 ? -2.941 16.507 -1.992 1.00 68.69 84 PRO A O 1
ATOM 644 N N . GLY A 1 85 ? -2.315 15.992 0.099 1.00 68.88 85 GLY A N 1
ATOM 645 C CA . GLY A 1 85 ? -2.152 17.383 0.541 1.00 68.88 85 GLY A CA 1
ATOM 646 C C . GLY A 1 85 ? -3.441 18.108 0.960 1.00 68.88 85 GLY A C 1
ATOM 647 O O . GLY A 1 85 ? -3.358 19.228 1.447 1.00 68.88 85 GLY A O 1
ATOM 648 N N . ALA A 1 86 ? -4.623 17.484 0.876 1.00 77.19 86 ALA A N 1
ATOM 649 C CA . ALA A 1 86 ? -5.901 18.098 1.283 1.00 77.19 86 ALA A CA 1
ATOM 650 C C . ALA A 1 86 ? -6.138 18.179 2.812 1.00 77.19 86 ALA A C 1
ATOM 652 O O . ALA A 1 86 ? -7.275 18.355 3.252 1.00 77.19 86 ALA A O 1
ATOM 653 N N . GLY A 1 87 ? -5.099 17.977 3.631 1.00 78.56 87 GLY A N 1
ATOM 654 C CA . GLY A 1 87 ? -5.194 18.076 5.093 1.00 78.56 87 GLY A CA 1
ATOM 655 C C . GLY A 1 87 ? -5.968 16.944 5.782 1.00 78.56 87 GLY A C 1
ATOM 656 O O . GLY A 1 87 ? -6.542 17.166 6.843 1.00 78.56 87 GLY A O 1
ATOM 657 N N . LYS A 1 88 ? -6.005 15.726 5.214 1.00 81.94 88 LYS A N 1
ATOM 658 C CA . LYS A 1 88 ? -6.728 14.587 5.824 1.00 81.94 88 LYS A CA 1
ATOM 659 C C . LYS A 1 88 ? -6.263 14.280 7.250 1.00 81.94 88 LYS A C 1
ATOM 661 O O . LYS A 1 88 ? -7.097 13.975 8.094 1.00 81.94 88 LYS A O 1
ATOM 666 N N . THR A 1 89 ? -4.957 14.377 7.506 1.00 82.31 89 THR A N 1
ATOM 667 C CA . THR A 1 89 ? -4.371 14.174 8.838 1.00 82.31 89 THR A CA 1
ATOM 668 C C . THR A 1 89 ? -4.889 15.215 9.823 1.00 82.31 89 THR A C 1
ATOM 670 O O . THR A 1 89 ? -5.385 14.848 10.877 1.00 82.31 89 THR A O 1
ATOM 673 N N . THR A 1 90 ? -4.903 16.495 9.437 1.00 85.12 90 THR A N 1
ATOM 674 C CA . THR A 1 90 ? -5.463 17.578 10.259 1.00 85.12 90 THR A CA 1
ATOM 675 C C . THR A 1 90 ? -6.941 17.342 10.569 1.00 85.12 90 THR A C 1
ATOM 677 O O . THR A 1 90 ? -7.350 17.421 11.722 1.00 85.12 90 THR A O 1
ATOM 680 N N . ALA A 1 91 ? -7.738 16.968 9.564 1.00 84.44 91 ALA A N 1
ATOM 681 C CA . ALA A 1 91 ? -9.155 16.670 9.760 1.00 84.44 91 ALA A CA 1
ATOM 682 C C . ALA A 1 91 ? -9.388 15.427 10.645 1.00 84.44 91 ALA A C 1
ATOM 684 O O . ALA A 1 91 ? -10.369 15.368 11.391 1.00 84.44 91 ALA A O 1
ATOM 685 N N . LEU A 1 92 ? -8.500 14.427 10.574 1.00 86.38 92 LEU A N 1
ATOM 686 C CA . LEU A 1 92 ? -8.522 13.278 11.476 1.00 86.38 92 LEU A CA 1
ATOM 687 C C . LEU A 1 92 ? -8.213 13.716 12.911 1.00 86.38 92 LEU A C 1
ATOM 689 O O . LEU A 1 92 ? -8.972 13.365 13.809 1.00 86.38 92 LEU A O 1
ATOM 693 N N . ASP A 1 93 ? -7.153 14.492 13.122 1.00 87.25 93 ASP A N 1
ATOM 694 C CA . ASP A 1 93 ? -6.737 14.955 14.449 1.00 87.25 93 ASP A CA 1
ATOM 695 C C . ASP A 1 93 ? -7.836 15.786 15.128 1.00 87.25 93 ASP A C 1
ATOM 697 O O . ASP A 1 93 ? -8.160 15.558 16.295 1.00 87.25 93 ASP A O 1
ATOM 701 N N . GLU A 1 94 ? -8.485 16.684 14.382 1.00 86.38 94 GLU A N 1
ATOM 702 C CA . GLU A 1 94 ? -9.639 17.455 14.859 1.00 86.38 94 GLU A CA 1
ATOM 703 C C . GLU A 1 94 ? -10.817 16.553 15.255 1.00 86.38 94 GLU A C 1
ATOM 705 O O . GLU A 1 94 ? -11.427 16.735 16.317 1.00 86.38 94 GLU A O 1
ATOM 710 N N . LEU A 1 95 ? -11.129 15.543 14.433 1.00 85.94 95 LEU A N 1
ATOM 711 C CA . LEU A 1 95 ? -12.190 14.589 14.740 1.00 85.94 95 LEU A CA 1
ATOM 712 C C . LEU A 1 95 ? -11.860 13.790 16.007 1.00 85.94 95 LEU A C 1
ATOM 714 O O . LEU A 1 95 ? -12.718 13.679 16.883 1.00 85.94 95 LEU A O 1
ATOM 718 N N . LEU A 1 96 ? -10.634 13.277 16.125 1.00 87.75 96 LEU A N 1
ATOM 719 C CA . LEU A 1 96 ? -10.169 12.515 17.284 1.00 87.75 96 LEU A CA 1
ATOM 720 C C . LEU A 1 96 ? -10.228 13.353 18.571 1.00 87.75 96 LEU A C 1
ATOM 722 O O . LEU A 1 96 ? -10.737 12.880 19.594 1.00 87.75 96 LEU A O 1
ATOM 726 N N . ALA A 1 97 ? -9.801 14.617 18.505 1.00 86.88 97 ALA A N 1
ATOM 727 C CA . ALA A 1 97 ? -9.891 15.558 19.617 1.00 86.88 97 ALA A CA 1
ATOM 728 C C . ALA A 1 97 ? -11.349 15.789 20.051 1.00 86.88 97 ALA A C 1
ATOM 730 O O . ALA A 1 97 ? -11.660 15.722 21.244 1.00 86.88 97 ALA A O 1
ATOM 731 N N . SER A 1 98 ? -12.269 15.976 19.096 1.00 84.19 98 SER A N 1
ATOM 732 C CA . SER A 1 98 ? -13.698 16.178 19.386 1.00 84.19 98 SER A CA 1
ATOM 733 C C . SER A 1 98 ? -14.353 14.976 20.083 1.00 84.19 98 SER A C 1
ATOM 735 O O . SER A 1 98 ? -15.298 15.136 20.861 1.00 84.19 98 SER A O 1
ATOM 737 N N . THR A 1 99 ? -13.833 13.767 19.851 1.00 79.94 99 THR A N 1
ATOM 738 C CA . THR A 1 99 ? -14.337 12.515 20.431 1.00 79.94 99 THR A CA 1
ATOM 739 C C . THR A 1 99 ? -13.590 12.085 21.687 1.00 79.94 99 THR A C 1
ATOM 741 O O . THR A 1 99 ? -13.927 11.047 22.258 1.00 79.94 99 THR A O 1
ATOM 744 N N . ARG A 1 100 ? -12.606 12.877 22.142 1.00 84.75 100 ARG A N 1
ATOM 745 C CA . ARG A 1 100 ? -11.700 12.542 23.256 1.00 84.75 100 ARG A CA 1
ATOM 746 C C . ARG A 1 100 ? -11.039 11.172 23.070 1.00 84.75 100 ARG A C 1
ATOM 748 O O . ARG A 1 100 ? -10.899 10.409 24.023 1.00 84.75 100 ARG A O 1
ATOM 755 N N . THR A 1 101 ? -10.681 10.853 21.831 1.00 87.00 101 THR A N 1
ATOM 756 C CA . THR A 1 101 ? -9.884 9.673 21.480 1.00 87.00 101 THR A CA 1
ATOM 757 C C . THR A 1 101 ? -8.562 10.121 20.882 1.00 87.00 101 THR A C 1
ATOM 759 O O . THR A 1 101 ? -8.446 11.236 20.388 1.00 87.00 101 THR A O 1
ATOM 762 N N . THR A 1 102 ? -7.571 9.248 20.885 1.00 88.94 102 THR A N 1
ATOM 763 C CA . THR A 1 102 ? -6.251 9.491 20.292 1.00 88.94 102 THR A CA 1
ATOM 764 C C . THR A 1 102 ? -5.998 8.516 19.151 1.00 88.94 102 THR A C 1
ATOM 766 O O . THR A 1 102 ? -6.707 7.524 19.024 1.00 88.94 102 THR A O 1
ATOM 769 N N . ALA A 1 103 ? -4.968 8.741 18.333 1.00 86.06 103 ALA A N 1
ATOM 770 C CA . ALA A 1 103 ? -4.602 7.803 17.268 1.00 86.06 103 ALA A CA 1
ATOM 771 C C . ALA A 1 103 ? -4.363 6.366 17.784 1.00 86.06 103 ALA A C 1
ATOM 773 O O . ALA A 1 103 ? -4.671 5.410 17.080 1.00 86.06 103 ALA A O 1
ATOM 774 N N . ALA A 1 104 ? -3.899 6.203 19.030 1.00 88.50 104 ALA A N 1
ATOM 775 C CA . ALA A 1 104 ? -3.679 4.896 19.656 1.00 88.50 104 ALA A CA 1
ATOM 776 C C . ALA A 1 104 ? -4.978 4.099 19.890 1.00 88.50 104 ALA A C 1
ATOM 778 O O . ALA A 1 104 ? -4.954 2.870 19.927 1.00 88.50 104 ALA A O 1
ATOM 779 N N . ASP A 1 105 ? -6.121 4.782 19.997 1.00 90.94 105 ASP A N 1
ATOM 780 C CA . ASP A 1 105 ? -7.430 4.146 20.160 1.00 90.94 105 ASP A CA 1
ATOM 781 C C . ASP A 1 105 ? -7.958 3.519 18.863 1.00 90.94 105 ASP A C 1
ATOM 783 O O . ASP A 1 105 ? -8.939 2.768 18.893 1.00 90.94 105 ASP A O 1
ATOM 787 N N . TRP A 1 106 ? -7.339 3.834 17.723 1.00 91.75 106 TRP A N 1
ATOM 788 C CA . TRP A 1 106 ? -7.836 3.496 16.398 1.00 91.75 106 TRP A CA 1
ATOM 789 C C . TRP A 1 106 ? -6.830 2.665 15.613 1.00 91.75 106 TRP A C 1
ATOM 791 O O . TRP A 1 106 ? -5.632 2.929 15.578 1.00 91.75 106 TRP A O 1
ATOM 801 N N . ARG A 1 107 ? -7.338 1.674 14.883 1.00 93.12 107 ARG A N 1
ATOM 802 C CA . ARG A 1 107 ? -6.564 0.994 13.850 1.00 93.12 107 ARG A CA 1
ATOM 803 C C . ARG A 1 107 ? -6.530 1.870 12.605 1.00 93.12 107 ARG A C 1
ATOM 805 O O . ARG A 1 107 ? -7.496 1.875 11.844 1.00 93.12 107 ARG A O 1
ATOM 812 N N . ILE A 1 108 ? -5.422 2.564 12.377 1.00 91.06 108 ILE A N 1
ATOM 813 C CA . ILE A 1 108 ? -5.206 3.328 11.146 1.00 91.06 108 ILE A CA 1
ATOM 814 C C . ILE A 1 108 ? -4.736 2.377 10.041 1.00 91.06 108 ILE A C 1
ATOM 816 O O . ILE A 1 108 ? -3.761 1.647 10.201 1.00 91.06 108 ILE A O 1
ATOM 820 N N . LEU A 1 109 ? -5.475 2.351 8.936 1.00 91.44 109 LEU A N 1
ATOM 821 C CA . LEU A 1 109 ? -5.206 1.545 7.752 1.00 91.44 109 LEU A CA 1
ATOM 822 C C . LEU A 1 109 ? -4.963 2.491 6.574 1.00 91.44 109 LEU A C 1
ATOM 824 O O . LEU A 1 109 ? -5.917 2.973 5.960 1.00 91.44 109 LEU A O 1
ATOM 828 N N . ASN A 1 110 ? -3.689 2.747 6.277 1.00 88.38 110 ASN A N 1
ATOM 829 C CA . ASN A 1 110 ? -3.249 3.568 5.154 1.00 88.38 110 ASN A CA 1
ATOM 830 C C . ASN A 1 110 ? -2.697 2.682 4.028 1.00 88.38 110 ASN A C 1
ATOM 832 O O . ASN A 1 110 ? -1.808 1.858 4.248 1.00 88.38 110 ASN A O 1
ATOM 836 N N . ALA A 1 111 ? -3.218 2.849 2.812 1.00 87.75 111 ALA A N 1
ATOM 837 C CA . ALA A 1 111 ? -2.752 2.091 1.656 1.00 87.75 111 ALA A CA 1
ATOM 838 C C . ALA A 1 111 ? -1.293 2.407 1.292 1.00 87.75 111 ALA A C 1
ATOM 840 O O . ALA A 1 111 ? -0.588 1.517 0.821 1.00 87.75 111 ALA A O 1
ATOM 841 N N . ASP A 1 112 ? -0.822 3.637 1.520 1.00 88.50 112 ASP A N 1
ATOM 842 C CA . ASP A 1 112 ? 0.554 4.005 1.175 1.00 88.50 112 ASP A CA 1
ATOM 843 C C . ASP A 1 112 ? 1.595 3.287 2.045 1.00 88.50 112 ASP A C 1
ATOM 845 O O . ASP A 1 112 ? 2.592 2.821 1.493 1.00 88.50 112 ASP A O 1
ATOM 849 N N . ASP A 1 113 ? 1.316 3.068 3.335 1.00 90.06 113 ASP A N 1
ATOM 850 C CA . ASP A 1 113 ? 2.180 2.275 4.226 1.00 90.06 113 ASP A CA 1
ATOM 851 C C . ASP A 1 113 ? 2.318 0.829 3.723 1.00 90.06 113 ASP A C 1
ATOM 853 O O . ASP A 1 113 ? 3.379 0.207 3.806 1.00 90.06 113 ASP A O 1
ATOM 857 N N . VAL A 1 114 ? 1.236 0.276 3.163 1.00 92.75 114 VAL A N 1
ATOM 858 C CA . VAL A 1 114 ? 1.247 -1.071 2.582 1.00 92.75 114 VAL A CA 1
ATOM 859 C C . VAL A 1 114 ? 2.065 -1.115 1.300 1.00 92.75 114 VAL A C 1
ATOM 861 O O . VAL A 1 114 ? 2.808 -2.074 1.102 1.00 92.75 114 VAL A O 1
ATOM 864 N N . LYS A 1 115 ? 1.981 -0.092 0.442 1.00 93.69 115 LYS A N 1
ATOM 865 C CA . LYS A 1 115 ? 2.848 -0.006 -0.744 1.00 93.69 115 LYS A CA 1
ATOM 866 C C . LYS A 1 115 ? 4.319 0.024 -0.334 1.00 93.69 115 LYS A C 1
ATOM 868 O O . LYS A 1 115 ? 5.121 -0.672 -0.945 1.00 93.69 115 LYS A O 1
ATOM 873 N N . ASP A 1 116 ? 4.659 0.740 0.734 1.00 93.62 116 ASP A N 1
ATOM 874 C CA . ASP A 1 116 ? 6.031 0.778 1.248 1.00 93.62 116 ASP A CA 1
ATOM 875 C C . ASP A 1 116 ? 6.491 -0.582 1.772 1.00 93.62 116 ASP A C 1
ATOM 877 O O . ASP A 1 116 ? 7.625 -0.986 1.526 1.00 93.62 116 ASP A O 1
ATOM 881 N N . LEU A 1 117 ? 5.618 -1.320 2.467 1.00 93.62 117 LEU A N 1
ATOM 882 C CA . LEU A 1 117 ? 5.899 -2.697 2.887 1.00 93.62 117 LEU A CA 1
ATOM 883 C C . LEU A 1 117 ? 6.109 -3.634 1.690 1.00 93.62 117 LEU A C 1
ATOM 885 O O . LEU A 1 117 ? 7.055 -4.420 1.703 1.00 93.62 117 LEU A O 1
ATOM 889 N N . LEU A 1 118 ? 5.272 -3.528 0.655 1.00 95.38 118 LEU A N 1
ATOM 890 C CA . LEU A 1 118 ? 5.371 -4.332 -0.566 1.00 95.38 118 LEU A CA 1
ATOM 891 C C . LEU A 1 118 ? 6.674 -4.058 -1.325 1.00 95.38 118 LEU A C 1
ATOM 893 O O . LEU A 1 118 ? 7.373 -4.999 -1.695 1.00 95.38 118 LEU A O 1
ATOM 897 N N . LEU A 1 119 ? 7.015 -2.782 -1.525 1.00 95.38 119 LEU A N 1
ATOM 898 C CA . LEU A 1 119 ? 8.229 -2.369 -2.232 1.00 95.38 119 LEU A CA 1
ATOM 899 C C . LEU A 1 119 ? 9.491 -2.742 -1.451 1.00 95.38 119 LEU A C 1
ATOM 901 O O . LEU A 1 119 ? 10.440 -3.255 -2.035 1.00 95.38 119 LEU A O 1
ATOM 905 N N . ARG A 1 120 ? 9.498 -2.538 -0.127 1.00 94.75 120 ARG A N 1
ATOM 906 C CA . ARG A 1 120 ? 10.630 -2.924 0.725 1.00 94.75 120 ARG A CA 1
ATOM 907 C C . ARG A 1 120 ? 10.867 -4.429 0.691 1.00 94.75 120 ARG A C 1
ATOM 909 O O . ARG A 1 120 ? 11.998 -4.848 0.489 1.00 94.75 120 ARG A O 1
ATOM 916 N N . ARG A 1 121 ? 9.805 -5.230 0.816 1.00 93.94 121 ARG A N 1
ATOM 917 C CA . ARG A 1 121 ? 9.917 -6.688 0.711 1.00 93.94 121 ARG A CA 1
ATOM 918 C C . ARG A 1 121 ? 10.483 -7.104 -0.644 1.00 93.94 121 ARG A C 1
ATOM 920 O O . ARG A 1 121 ? 11.368 -7.945 -0.683 1.00 93.94 121 ARG A O 1
ATOM 927 N N . ALA A 1 122 ? 9.997 -6.491 -1.724 1.00 94.38 122 ALA A N 1
ATOM 928 C CA . ALA A 1 122 ? 10.479 -6.790 -3.064 1.00 94.38 122 ALA A CA 1
ATOM 929 C C . ALA A 1 122 ? 11.979 -6.479 -3.227 1.00 94.38 122 ALA A C 1
ATOM 931 O O . ALA A 1 122 ? 12.699 -7.191 -3.922 1.00 94.38 122 ALA A O 1
ATOM 932 N N . LEU A 1 123 ? 12.466 -5.415 -2.584 1.00 94.69 123 LEU A N 1
ATOM 933 C CA . LEU A 1 123 ? 13.895 -5.095 -2.558 1.00 94.69 123 LEU A CA 1
ATOM 934 C C . LEU A 1 123 ? 14.692 -6.138 -1.759 1.00 94.69 123 LEU A C 1
ATOM 936 O O . LEU A 1 123 ? 15.779 -6.525 -2.176 1.00 94.69 123 LEU A O 1
ATOM 940 N N . GLU A 1 124 ? 14.154 -6.603 -0.631 1.00 94.25 124 GLU A N 1
ATOM 941 C CA . GLU A 1 124 ? 14.802 -7.584 0.251 1.00 94.25 124 GLU A CA 1
ATOM 942 C C . GLU A 1 124 ? 14.888 -8.988 -0.365 1.00 94.25 124 GLU A C 1
ATOM 944 O O . GLU A 1 124 ? 15.890 -9.676 -0.177 1.00 94.25 124 GLU A O 1
ATOM 949 N N . ASP A 1 125 ? 13.858 -9.422 -1.095 1.00 92.69 125 ASP A N 1
ATOM 950 C CA . ASP A 1 125 ? 13.797 -10.751 -1.718 1.00 92.69 125 ASP A CA 1
ATOM 951 C C . ASP A 1 125 ? 14.263 -10.772 -3.187 1.00 92.69 125 ASP A C 1
ATOM 953 O O . ASP A 1 125 ? 14.212 -11.816 -3.839 1.00 92.69 125 ASP A O 1
ATOM 957 N N . GLY A 1 126 ? 14.746 -9.636 -3.707 1.00 93.44 126 GLY A N 1
ATOM 958 C CA . GLY A 1 126 ? 15.235 -9.485 -5.083 1.00 93.44 126 GLY A CA 1
ATOM 959 C C . GLY A 1 126 ? 14.131 -9.457 -6.145 1.00 93.44 126 GLY A C 1
ATOM 960 O O . GLY A 1 126 ? 14.415 -9.354 -7.343 1.00 93.44 126 GLY A O 1
ATOM 961 N N . SER A 1 127 ? 12.866 -9.518 -5.731 1.00 93.81 127 SER A N 1
ATOM 962 C CA . SER A 1 127 ? 11.729 -9.517 -6.643 1.00 93.81 127 SER A CA 1
ATOM 963 C C . SER A 1 127 ? 11.397 -8.134 -7.221 1.00 93.81 127 SER A C 1
ATOM 965 O O . SER A 1 127 ? 10.660 -8.023 -8.202 1.00 93.81 127 SER A O 1
ATOM 967 N N . TYR A 1 128 ? 11.986 -7.074 -6.657 1.00 93.69 128 TYR A N 1
ATOM 968 C CA . TYR A 1 128 ? 11.879 -5.710 -7.166 1.00 93.69 128 TYR A CA 1
ATOM 969 C C . TYR A 1 128 ? 12.433 -5.615 -8.587 1.00 93.69 128 TYR A C 1
ATOM 971 O O . TYR A 1 128 ? 11.708 -5.194 -9.483 1.00 93.69 128 TYR A O 1
ATOM 979 N N . GLU A 1 129 ? 13.659 -6.092 -8.816 1.00 91.81 129 GLU A N 1
ATOM 980 C CA . GLU A 1 129 ? 14.274 -6.014 -10.145 1.00 91.81 129 GLU A CA 1
ATOM 981 C C . GLU A 1 129 ? 13.675 -7.003 -11.143 1.00 91.81 129 GLU A C 1
ATOM 983 O O . GLU A 1 129 ? 13.488 -6.682 -12.311 1.00 91.81 129 GLU A O 1
ATOM 988 N N . SER A 1 130 ? 13.330 -8.206 -10.692 1.00 91.06 130 SER A N 1
ATOM 989 C CA . SER A 1 130 ? 12.818 -9.254 -11.583 1.00 91.06 130 SER A CA 1
ATOM 990 C C . SER A 1 130 ? 11.348 -9.075 -11.970 1.00 91.06 130 SER A C 1
ATOM 992 O O . SER A 1 130 ? 10.957 -9.512 -13.052 1.00 91.06 130 SER A O 1
ATOM 994 N N . HIS A 1 131 ? 10.527 -8.436 -11.128 1.00 90.69 131 HIS A N 1
ATOM 995 C CA . HIS A 1 131 ? 9.078 -8.356 -11.354 1.00 90.69 131 HIS A CA 1
ATOM 996 C C . HIS A 1 131 ? 8.487 -6.942 -11.282 1.00 90.69 131 HIS A C 1
ATOM 998 O O . HIS A 1 131 ? 7.390 -6.736 -11.800 1.00 90.69 131 HIS A O 1
ATOM 1004 N N . LEU A 1 132 ? 9.169 -5.970 -10.661 1.00 92.06 132 LEU A N 1
ATOM 1005 C CA . LEU A 1 132 ? 8.718 -4.571 -10.554 1.00 92.06 132 LEU A CA 1
ATOM 1006 C C . LEU A 1 132 ? 9.616 -3.582 -11.322 1.00 92.06 132 LEU A C 1
ATOM 1008 O O . LEU A 1 132 ? 9.400 -2.368 -11.235 1.00 92.06 132 LEU A O 1
ATOM 1012 N N . THR A 1 133 ? 10.578 -4.081 -12.105 1.00 92.81 133 THR A N 1
ATOM 1013 C CA . THR A 1 133 ? 11.334 -3.317 -13.110 1.00 92.81 133 THR A CA 1
ATOM 1014 C C . THR A 1 133 ? 10.932 -3.783 -14.512 1.00 92.81 133 THR A C 1
ATOM 1016 O O . THR A 1 133 ? 11.528 -4.711 -15.058 1.00 92.81 133 THR A O 1
ATOM 1019 N N . PRO A 1 134 ? 9.896 -3.177 -15.123 1.00 91.12 134 PRO A N 1
ATOM 1020 C CA . PRO A 1 134 ? 9.584 -3.403 -16.530 1.00 91.12 134 PRO A CA 1
ATOM 1021 C C . PRO A 1 134 ? 10.781 -3.091 -17.444 1.00 91.12 134 PRO A C 1
ATOM 1023 O O . PRO A 1 134 ? 11.565 -2.198 -17.112 1.00 91.12 134 PRO A O 1
ATOM 1026 N N . PRO A 1 135 ? 10.882 -3.721 -18.630 1.00 90.31 135 PRO A N 1
ATOM 1027 C CA . PRO A 1 135 ? 11.958 -3.446 -19.587 1.00 90.31 135 PRO A CA 1
ATOM 1028 C C . PRO A 1 135 ? 12.101 -1.962 -19.945 1.00 90.31 135 PRO A C 1
ATOM 1030 O O . PRO A 1 135 ? 13.216 -1.459 -20.016 1.00 90.31 135 PRO A O 1
ATOM 1033 N N . ASP A 1 136 ? 10.984 -1.246 -20.094 1.00 90.56 136 ASP A N 1
ATOM 1034 C CA . ASP A 1 136 ? 10.985 0.188 -20.406 1.00 90.56 136 ASP A CA 1
ATOM 1035 C C . ASP A 1 136 ? 11.628 1.020 -19.287 1.00 90.56 136 ASP A C 1
ATOM 1037 O O . ASP A 1 136 ? 12.316 2.001 -19.552 1.00 90.56 136 ASP A O 1
ATOM 1041 N N . VAL A 1 137 ? 11.441 0.613 -18.027 1.00 89.75 137 VAL A N 1
ATOM 1042 C CA . VAL A 1 137 ? 12.084 1.264 -16.879 1.00 89.75 137 VAL A CA 1
ATOM 1043 C C . VAL A 1 137 ? 13.569 0.930 -16.844 1.00 89.75 137 VAL A C 1
ATOM 1045 O O . VAL A 1 137 ? 14.382 1.824 -16.648 1.00 89.75 137 VAL A O 1
ATOM 1048 N N . ALA A 1 138 ? 13.930 -0.331 -17.094 1.00 89.75 138 ALA A N 1
ATOM 1049 C CA . ALA A 1 138 ? 15.330 -0.739 -17.173 1.00 89.75 138 ALA A CA 1
ATOM 1050 C C . 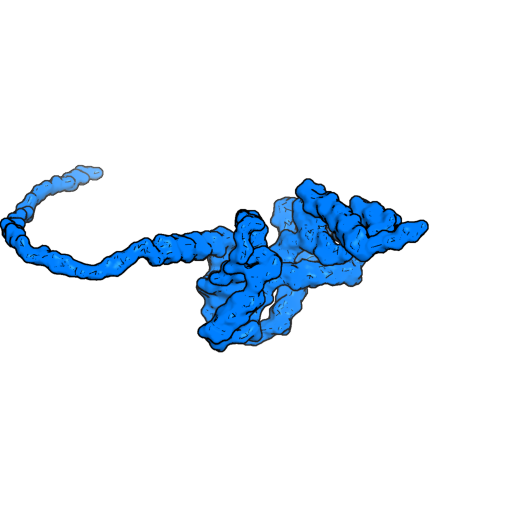ALA A 1 138 ? 16.085 0.004 -18.291 1.00 89.75 138 ALA A C 1
ATOM 1052 O O . ALA A 1 138 ? 17.249 0.349 -18.113 1.00 89.75 138 ALA A O 1
ATOM 1053 N N . ALA A 1 139 ? 15.429 0.278 -19.424 1.00 90.12 139 ALA A N 1
ATOM 1054 C CA . ALA A 1 139 ? 15.999 1.061 -20.518 1.00 90.12 139 ALA A CA 1
ATOM 1055 C C . ALA A 1 139 ? 16.254 2.519 -20.103 1.00 90.12 139 ALA A C 1
ATOM 1057 O O . ALA A 1 139 ? 17.356 3.023 -20.294 1.00 90.12 139 ALA A O 1
ATOM 1058 N N . VAL A 1 140 ? 15.274 3.158 -19.457 1.00 89.88 140 VAL A N 1
ATOM 1059 C CA . VAL A 1 140 ? 15.424 4.512 -18.896 1.00 89.88 140 VAL A CA 1
ATOM 1060 C C . VAL A 1 140 ? 16.576 4.570 -17.881 1.00 89.88 140 VAL A C 1
ATOM 1062 O O . VAL A 1 140 ? 17.394 5.486 -17.920 1.00 89.88 140 VAL A O 1
ATOM 1065 N N . GLU A 1 141 ? 16.696 3.557 -17.020 1.00 90.44 141 GLU A N 1
ATOM 1066 C CA . GLU A 1 141 ? 17.779 3.465 -16.033 1.00 90.44 141 GLU A CA 1
ATOM 1067 C C . GLU A 1 141 ? 19.154 3.218 -16.656 1.00 90.44 141 GLU A C 1
ATOM 1069 O O . GLU A 1 141 ? 20.152 3.766 -16.180 1.00 90.44 141 GLU A O 1
ATOM 1074 N N . ALA A 1 142 ? 19.217 2.464 -17.753 1.00 90.69 142 ALA A N 1
ATOM 1075 C CA . ALA A 1 142 ? 20.443 2.276 -18.522 1.00 90.69 142 ALA A CA 1
ATOM 1076 C C . ALA A 1 142 ? 20.920 3.575 -19.199 1.00 90.69 142 ALA A C 1
ATOM 1078 O O . ALA A 1 142 ? 22.129 3.790 -19.308 1.00 90.69 142 ALA A O 1
ATOM 1079 N N . ASP A 1 143 ? 19.994 4.461 -19.575 1.00 88.75 143 ASP A N 1
ATOM 1080 C CA . ASP A 1 143 ? 20.286 5.782 -20.149 1.00 88.75 143 ASP A CA 1
ATOM 1081 C C . ASP A 1 143 ? 20.711 6.826 -19.090 1.00 88.75 143 ASP A C 1
ATOM 1083 O O . ASP A 1 143 ? 20.999 7.981 -19.414 1.00 88.75 143 ASP A O 1
ATOM 1087 N N . GLY A 1 144 ? 20.821 6.414 -17.820 1.00 86.31 144 GLY A N 1
ATOM 1088 C CA . GLY A 1 144 ? 21.330 7.227 -16.713 1.00 86.31 144 GLY A CA 1
ATOM 1089 C C . GLY A 1 144 ? 20.252 7.937 -15.893 1.00 86.31 144 GLY A C 1
ATOM 1090 O O . GLY A 1 144 ? 20.590 8.667 -14.959 1.00 86.31 144 GLY A O 1
ATOM 1091 N N . GLU A 1 145 ? 18.978 7.710 -16.207 1.00 88.50 145 GLU A N 1
ATOM 1092 C CA . GLU A 1 145 ? 17.842 8.295 -15.503 1.00 88.50 145 GLU A CA 1
ATOM 1093 C C . GLU A 1 145 ? 17.318 7.359 -14.413 1.00 88.50 145 GLU A C 1
ATOM 1095 O O . GLU A 1 145 ? 16.996 6.208 -14.668 1.00 88.50 145 GLU A O 1
ATOM 1100 N N . LYS A 1 146 ? 17.197 7.829 -13.171 1.00 88.12 146 LYS A N 1
ATOM 1101 C CA . LYS A 1 146 ? 16.873 6.941 -12.044 1.00 88.12 146 LYS A CA 1
ATOM 1102 C C . LYS A 1 146 ? 15.385 6.962 -11.701 1.00 88.12 146 LYS A C 1
ATOM 1104 O O . LYS A 1 146 ? 14.874 8.016 -11.336 1.00 88.12 146 LYS A O 1
ATOM 1109 N N . VAL A 1 147 ? 14.740 5.789 -11.671 1.00 88.69 147 VAL A N 1
ATOM 1110 C CA . VAL A 1 147 ? 13.348 5.641 -11.213 1.00 88.69 147 VAL A CA 1
ATOM 1111 C C . VAL A 1 147 ? 13.310 5.053 -9.802 1.00 88.69 147 VAL A C 1
ATOM 1113 O O . VAL A 1 147 ? 13.671 3.902 -9.550 1.00 88.69 147 VAL A O 1
ATOM 1116 N N . TRP A 1 148 ? 12.839 5.838 -8.840 1.00 90.38 148 TRP A N 1
ATOM 1117 C CA . TRP A 1 148 ? 12.816 5.463 -7.431 1.00 90.38 148 TRP A CA 1
ATOM 1118 C C . TRP A 1 148 ? 11.677 4.480 -7.103 1.00 90.38 148 TRP A C 1
ATOM 1120 O O . TRP A 1 148 ? 10.611 4.527 -7.719 1.00 90.38 148 TRP A O 1
ATOM 1130 N N . PRO A 1 149 ? 11.809 3.636 -6.058 1.00 91.81 149 PRO A N 1
ATOM 1131 C CA . PRO A 1 149 ? 10.778 2.654 -5.700 1.00 91.81 149 PRO A CA 1
ATOM 1132 C C . PRO A 1 149 ? 9.371 3.226 -5.524 1.00 91.81 149 PRO A C 1
ATOM 1134 O O . PRO A 1 149 ? 8.389 2.627 -5.963 1.00 91.81 149 PRO A O 1
ATOM 1137 N N . ARG A 1 150 ? 9.256 4.416 -4.924 1.00 91.75 150 ARG A N 1
ATOM 1138 C CA . ARG A 1 150 ? 7.962 5.084 -4.723 1.00 91.75 150 ARG A CA 1
ATOM 1139 C C . ARG A 1 150 ? 7.310 5.553 -6.022 1.00 91.75 150 ARG A C 1
ATOM 1141 O O . ARG A 1 150 ? 6.087 5.655 -6.057 1.00 91.75 150 ARG A O 1
ATOM 1148 N N . GLU A 1 151 ? 8.071 5.777 -7.085 1.00 91.06 151 GLU A N 1
ATOM 1149 C CA . GLU A 1 151 ? 7.526 6.138 -8.403 1.00 91.06 151 GLU A CA 1
ATOM 1150 C C . GLU A 1 151 ? 6.859 4.939 -9.079 1.00 91.06 151 GLU A C 1
ATOM 1152 O O . GLU A 1 151 ? 5.944 5.096 -9.883 1.00 91.06 151 GLU A O 1
ATOM 1157 N N . ARG A 1 152 ? 7.223 3.726 -8.655 1.00 92.19 152 ARG A N 1
ATOM 1158 C CA . ARG A 1 152 ? 6.627 2.463 -9.105 1.00 92.19 152 ARG A CA 1
ATOM 1159 C C . ARG A 1 152 ? 5.486 1.988 -8.204 1.00 92.19 152 ARG A C 1
ATOM 1161 O O . ARG A 1 152 ? 4.907 0.930 -8.436 1.00 92.19 152 ARG A O 1
ATOM 1168 N N . ALA A 1 153 ? 5.106 2.771 -7.190 1.00 91.62 153 ALA A N 1
ATOM 1169 C CA . ALA A 1 153 ? 4.074 2.403 -6.219 1.00 91.62 153 ALA A CA 1
ATOM 1170 C C . ALA A 1 153 ? 2.682 2.181 -6.850 1.00 91.62 153 ALA A C 1
ATOM 1172 O O . ALA A 1 153 ? 1.815 1.551 -6.240 1.00 91.62 153 ALA A O 1
ATOM 1173 N N . ALA A 1 154 ? 2.455 2.675 -8.070 1.00 91.12 154 ALA A N 1
ATOM 1174 C CA . ALA A 1 154 ? 1.246 2.389 -8.833 1.00 91.12 154 ALA A CA 1
ATOM 1175 C C . ALA A 1 154 ? 1.148 0.911 -9.263 1.00 91.12 154 ALA A C 1
ATOM 1177 O O . ALA A 1 154 ? 0.044 0.369 -9.244 1.00 91.12 154 ALA A O 1
ATOM 1178 N N . LEU A 1 155 ? 2.270 0.222 -9.520 1.00 93.69 155 LEU A N 1
ATOM 1179 C CA . LEU A 1 155 ? 2.286 -1.213 -9.847 1.00 93.69 155 LEU A CA 1
ATOM 1180 C C . LEU A 1 155 ? 1.722 -2.086 -8.721 1.00 93.69 155 LEU A C 1
ATOM 1182 O O . LEU A 1 155 ? 1.143 -3.135 -8.978 1.00 93.69 155 LEU A O 1
ATOM 1186 N N . VAL A 1 156 ? 1.868 -1.650 -7.470 1.00 94.81 156 VAL A N 1
ATOM 1187 C CA . VAL A 1 156 ? 1.388 -2.368 -6.278 1.00 94.81 156 VAL A CA 1
ATOM 1188 C C . VAL A 1 156 ? 0.075 -1.796 -5.729 1.00 94.81 156 VAL A C 1
ATOM 1190 O O . VAL A 1 156 ? -0.360 -2.158 -4.634 1.00 94.81 156 VAL A O 1
ATOM 1193 N N . HIS A 1 157 ? -0.579 -0.892 -6.468 1.00 91.81 157 HIS A N 1
ATOM 1194 C CA . HIS A 1 157 ? -1.780 -0.195 -6.006 1.00 91.81 157 HIS A CA 1
ATOM 1195 C C . HIS A 1 157 ? -2.920 -1.159 -5.661 1.00 91.81 157 HIS A C 1
ATOM 1197 O O . HIS A 1 157 ? -3.468 -1.102 -4.556 1.00 91.81 157 HIS A O 1
ATOM 1203 N N . GLU A 1 158 ? -3.258 -2.068 -6.574 1.00 91.69 158 GLU A N 1
ATOM 1204 C CA . GLU A 1 158 ? -4.379 -2.987 -6.375 1.00 91.69 158 GLU A CA 1
ATOM 1205 C C . GLU A 1 158 ? -4.086 -3.977 -5.242 1.00 91.69 158 GLU A C 1
ATOM 1207 O O . GLU A 1 158 ? -4.906 -4.162 -4.344 1.00 91.69 158 GLU A O 1
ATOM 1212 N N . GLU A 1 159 ? -2.876 -4.536 -5.196 1.00 94.62 159 GLU A N 1
ATOM 1213 C CA . GLU A 1 159 ? -2.469 -5.423 -4.108 1.00 94.62 159 GLU A CA 1
ATOM 1214 C C . GLU A 1 159 ? -2.524 -4.731 -2.736 1.00 94.62 159 GLU A C 1
ATOM 1216 O O . GLU A 1 159 ? -3.030 -5.311 -1.770 1.00 94.62 159 GLU A O 1
ATOM 1221 N N . SER A 1 160 ? -2.078 -3.473 -2.643 1.00 94.06 160 SER A N 1
ATOM 1222 C CA . SER A 1 160 ? -2.191 -2.705 -1.398 1.00 94.06 160 SER A CA 1
ATOM 1223 C C . SER A 1 160 ? -3.652 -2.557 -0.952 1.00 94.06 160 SER A C 1
ATOM 1225 O O . SER A 1 160 ? -3.967 -2.731 0.230 1.00 94.06 160 SER A O 1
ATOM 1227 N N . SER A 1 161 ? -4.572 -2.355 -1.902 1.00 91.38 161 SER A N 1
ATOM 1228 C CA . SER A 1 161 ? -6.012 -2.291 -1.641 1.00 91.38 161 SER A CA 1
ATOM 1229 C C . SER A 1 161 ? -6.571 -3.633 -1.154 1.00 91.38 161 SER A C 1
ATOM 1231 O O . SER A 1 161 ? -7.385 -3.654 -0.223 1.00 91.38 161 SER A O 1
ATOM 1233 N N . MET A 1 162 ? -6.107 -4.763 -1.706 1.00 92.50 162 MET A N 1
ATOM 1234 C CA . MET A 1 162 ? -6.485 -6.102 -1.232 1.00 92.50 162 MET A CA 1
ATOM 1235 C C . MET A 1 162 ? -6.065 -6.328 0.227 1.00 92.50 162 MET A C 1
ATOM 1237 O O . MET A 1 162 ? -6.873 -6.775 1.050 1.00 92.50 162 MET A O 1
ATOM 1241 N N . VAL A 1 163 ? -4.823 -5.974 0.572 1.00 94.69 163 VAL A N 1
ATOM 1242 C CA . VAL A 1 163 ? -4.284 -6.101 1.934 1.00 94.69 163 VAL A CA 1
ATOM 1243 C C . VAL A 1 163 ? -5.059 -5.220 2.916 1.00 94.69 163 VAL A C 1
ATOM 1245 O O . VAL A 1 163 ? -5.482 -5.715 3.963 1.00 94.69 163 VAL A O 1
ATOM 1248 N N . ILE A 1 164 ? -5.327 -3.956 2.569 1.00 93.19 164 ILE A N 1
ATOM 1249 C CA . ILE A 1 164 ? -6.121 -3.037 3.402 1.00 93.19 164 ILE A CA 1
ATOM 1250 C C . ILE A 1 164 ? -7.541 -3.558 3.603 1.00 93.19 164 ILE A C 1
ATOM 1252 O O . ILE A 1 164 ? -8.037 -3.570 4.731 1.00 93.19 164 ILE A O 1
ATOM 1256 N N . LYS A 1 165 ? -8.194 -4.050 2.544 1.00 91.75 165 LYS A N 1
ATOM 1257 C CA . LYS A 1 165 ? -9.531 -4.651 2.641 1.00 91.75 165 LYS A CA 1
ATOM 1258 C C . LYS A 1 165 ? -9.526 -5.836 3.606 1.00 91.75 165 LYS A C 1
ATOM 1260 O O . LYS A 1 165 ? -10.378 -5.912 4.490 1.00 91.75 165 LYS A O 1
ATOM 1265 N N . ARG A 1 166 ? -8.536 -6.724 3.494 1.00 94.06 166 ARG A N 1
ATOM 1266 C CA . ARG A 1 166 ? -8.399 -7.889 4.375 1.00 94.06 166 ARG A CA 1
ATOM 1267 C C . ARG A 1 166 ? -8.092 -7.495 5.823 1.00 94.06 166 ARG A C 1
ATOM 1269 O O . ARG A 1 166 ? -8.667 -8.095 6.733 1.00 94.06 166 ARG A O 1
ATOM 1276 N N . ALA A 1 167 ? -7.225 -6.507 6.046 1.00 93.69 167 ALA A N 1
ATOM 1277 C CA . ALA A 1 167 ? -6.920 -5.967 7.372 1.00 93.69 167 ALA A CA 1
ATOM 1278 C C . ALA A 1 167 ? -8.167 -5.345 8.014 1.00 93.69 167 ALA A C 1
ATOM 1280 O O . ALA A 1 167 ? -8.531 -5.702 9.136 1.00 93.69 167 ALA A O 1
ATOM 1281 N N . ARG A 1 168 ? -8.887 -4.507 7.260 1.00 92.25 168 ARG A N 1
ATOM 1282 C CA . ARG A 1 168 ? -10.150 -3.893 7.677 1.00 92.25 168 ARG A CA 1
ATOM 1283 C C . ARG A 1 168 ? -11.171 -4.952 8.067 1.00 92.25 168 ARG A C 1
ATOM 1285 O O . ARG A 1 168 ? -11.721 -4.884 9.159 1.00 92.25 168 ARG A O 1
ATOM 1292 N N . ASP A 1 169 ? -11.401 -5.955 7.223 1.00 90.88 169 ASP A N 1
ATOM 1293 C CA . ASP A 1 169 ? -12.387 -7.002 7.500 1.00 90.88 169 ASP A CA 1
ATOM 1294 C C . ASP A 1 169 ? -12.039 -7.797 8.773 1.00 90.88 169 ASP A C 1
ATOM 1296 O O . ASP A 1 169 ? -12.930 -8.196 9.525 1.00 90.88 169 ASP A O 1
ATOM 1300 N N . GLN A 1 170 ? -10.748 -8.011 9.057 1.00 93.00 170 GLN A N 1
ATOM 1301 C CA . GLN A 1 170 ? -10.307 -8.619 10.316 1.00 93.00 170 GLN A CA 1
ATOM 1302 C C . GLN A 1 170 ? -10.571 -7.715 11.526 1.00 93.00 170 GLN A C 1
ATOM 1304 O O . GLN A 1 170 ? -11.088 -8.205 12.531 1.00 93.00 170 GLN A O 1
ATOM 1309 N N . SER A 1 171 ? -10.258 -6.422 11.434 1.00 91.81 171 SER A N 1
ATOM 1310 C CA . SER A 1 171 ? -10.506 -5.452 12.507 1.00 91.81 171 SER A CA 1
ATOM 1311 C C . SER A 1 171 ? -11.999 -5.283 12.793 1.00 91.81 171 SER A C 1
ATOM 1313 O O . SER A 1 171 ? -12.417 -5.377 13.947 1.00 91.81 171 SER A O 1
ATOM 1315 N N . VAL A 1 172 ? -12.831 -5.182 11.751 1.00 89.69 172 VAL A N 1
ATOM 1316 C CA . VAL A 1 172 ? -14.297 -5.115 11.871 1.00 89.69 172 VAL A CA 1
ATOM 1317 C C . VAL A 1 172 ? -14.852 -6.362 12.563 1.00 89.69 172 VAL A C 1
ATOM 1319 O O . VAL A 1 172 ? -15.669 -6.241 13.476 1.00 89.69 172 VAL A O 1
ATOM 1322 N N . ARG A 1 173 ? -14.3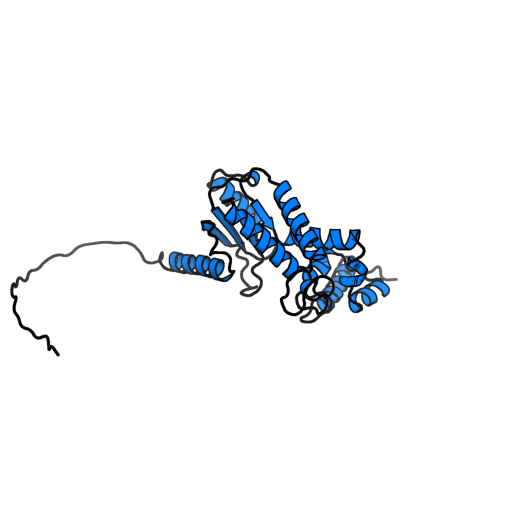90 -7.567 12.193 1.00 90.81 173 ARG A N 1
ATOM 1323 C CA . ARG A 1 173 ? -14.806 -8.819 12.859 1.00 90.81 173 ARG A CA 1
ATOM 1324 C C . ARG A 1 173 ? -14.443 -8.854 14.344 1.00 90.81 173 ARG A C 1
ATOM 1326 O O . ARG A 1 173 ? -15.179 -9.434 15.134 1.00 90.81 173 ARG A O 1
ATOM 1333 N N . ARG A 1 174 ? -13.329 -8.228 14.727 1.00 90.44 174 ARG A N 1
ATOM 1334 C CA . ARG A 1 174 ? -12.882 -8.100 16.125 1.00 90.44 174 ARG A CA 1
ATOM 1335 C C . ARG A 1 174 ? -13.572 -6.958 16.875 1.00 90.44 174 ARG A C 1
ATOM 1337 O O . ARG A 1 174 ? -13.380 -6.825 18.080 1.00 90.44 174 ARG A O 1
ATOM 1344 N N . GLY A 1 175 ? -14.377 -6.163 16.174 1.00 92.06 175 GLY A N 1
ATOM 1345 C CA . GLY A 1 175 ? -15.051 -4.988 16.702 1.00 92.06 175 GLY A CA 1
ATOM 1346 C C . GLY A 1 175 ? -14.129 -3.801 16.960 1.00 92.06 175 GLY A C 1
ATOM 1347 O O . GLY A 1 175 ? -14.554 -2.883 17.646 1.00 92.06 175 GLY A O 1
ATOM 1348 N N . GLU A 1 176 ? -12.904 -3.822 16.433 1.00 93.44 176 GLU A N 1
ATOM 1349 C CA . GLU A 1 176 ? -11.919 -2.747 16.579 1.00 93.44 176 GLU A CA 1
ATOM 1350 C C . GLU A 1 176 ? -12.426 -1.450 15.923 1.00 93.44 176 GLU A C 1
ATOM 1352 O O . GLU A 1 176 ? -13.119 -1.485 14.901 1.00 93.44 176 GLU A O 1
ATOM 1357 N N . ASN A 1 177 ? -12.056 -0.311 16.502 1.00 92.38 177 ASN A N 1
ATOM 1358 C CA . ASN A 1 177 ? -12.228 0.998 15.889 1.00 92.38 177 ASN A CA 1
ATOM 1359 C C . ASN A 1 177 ? -11.226 1.134 14.740 1.00 92.38 177 ASN A C 1
ATOM 1361 O O . ASN A 1 177 ? -10.040 0.856 14.918 1.00 92.38 177 ASN A O 1
ATOM 1365 N N . VAL A 1 178 ? -11.689 1.534 13.557 1.00 91.75 178 VAL A N 1
ATOM 1366 C CA . VAL A 1 178 ? -10.872 1.578 12.335 1.00 91.75 178 VAL A CA 1
ATOM 1367 C C . VAL A 1 178 ? -10.908 2.954 11.684 1.00 91.75 178 VAL A C 1
ATOM 1369 O O . VAL A 1 178 ? -11.968 3.558 11.546 1.00 91.75 178 VAL A O 1
ATOM 1372 N N . VAL A 1 179 ? -9.755 3.432 11.233 1.00 91.00 179 VAL A N 1
ATOM 1373 C CA . VAL A 1 179 ? -9.624 4.558 10.306 1.00 91.00 179 VAL A CA 1
ATOM 1374 C C . VAL A 1 179 ? -9.112 3.980 8.995 1.00 91.00 179 VAL A C 1
ATOM 1376 O O . VAL A 1 179 ? -8.096 3.293 8.985 1.00 91.00 179 VAL A O 1
ATOM 1379 N N . VAL A 1 180 ? -9.810 4.225 7.893 1.00 88.56 180 VAL A N 1
ATOM 1380 C CA . VAL A 1 180 ? -9.365 3.823 6.555 1.00 88.56 180 VAL A CA 1
ATOM 1381 C C . VAL A 1 180 ? -9.017 5.086 5.781 1.00 88.56 180 VAL A C 1
ATOM 1383 O O . VAL A 1 180 ? -9.911 5.878 5.471 1.00 88.56 180 VAL A O 1
ATOM 1386 N N . ASP A 1 181 ? -7.732 5.265 5.473 1.00 82.62 181 ASP A N 1
ATOM 1387 C CA . ASP A 1 181 ? -7.275 6.326 4.578 1.00 82.62 181 ASP A CA 1
ATOM 1388 C C . ASP A 1 181 ? -7.267 5.805 3.144 1.00 82.62 181 ASP A C 1
ATOM 1390 O O . ASP A 1 181 ? -6.472 4.941 2.765 1.00 82.62 181 ASP A O 1
ATOM 1394 N N . GLY A 1 182 ? -8.222 6.304 2.362 1.00 65.56 182 GLY A N 1
ATOM 1395 C CA . GLY A 1 182 ? -8.302 6.055 0.937 1.00 65.56 182 GLY A CA 1
ATOM 1396 C C . GLY A 1 182 ? -8.053 7.333 0.148 1.00 65.56 182 GLY A C 1
ATOM 1397 O O . GLY A 1 182 ? -8.529 8.425 0.473 1.00 65.56 182 GLY A O 1
ATOM 1398 N N . THR A 1 183 ? -7.362 7.203 -0.975 1.00 55.19 183 THR A N 1
ATOM 1399 C CA . THR A 1 183 ? -7.567 8.100 -2.111 1.00 55.19 183 THR A CA 1
ATOM 1400 C C . THR A 1 183 ? -8.754 7.541 -2.891 1.00 55.19 183 THR A C 1
ATOM 1402 O O . THR A 1 183 ? -8.669 6.463 -3.472 1.00 55.19 183 THR A O 1
ATOM 1405 N N . LEU A 1 184 ? -9.898 8.234 -2.881 1.00 38.41 184 LEU A N 1
ATOM 1406 C CA . LEU A 1 184 ? -10.973 7.945 -3.832 1.00 38.41 184 LEU A CA 1
ATOM 1407 C C . LEU A 1 184 ? -10.476 8.344 -5.228 1.00 38.41 184 LEU A C 1
ATOM 1409 O O . LEU A 1 184 ? -10.720 9.457 -5.680 1.00 38.41 184 LEU A O 1
ATOM 1413 N N . ALA A 1 185 ? -9.741 7.464 -5.903 1.00 38.09 185 ALA A N 1
ATOM 1414 C CA . ALA A 1 185 ? -9.532 7.608 -7.333 1.00 38.09 185 ALA A CA 1
ATOM 1415 C C . ALA A 1 185 ? -10.832 7.196 -8.046 1.00 38.09 185 ALA A C 1
ATOM 1417 O O . ALA A 1 185 ? -11.402 6.144 -7.750 1.00 38.09 185 ALA A O 1
ATOM 1418 N N . SER A 1 186 ? -11.283 8.056 -8.964 1.00 33.62 186 SER A N 1
ATOM 1419 C CA . SER A 1 186 ? -12.470 7.931 -9.832 1.00 33.62 186 SER A CA 1
ATOM 1420 C C . SER A 1 186 ? -13.785 8.537 -9.314 1.00 33.62 186 SER A C 1
ATOM 1422 O O . SER A 1 186 ? -14.796 7.848 -9.172 1.00 33.62 186 SER A O 1
ATOM 1424 N N . ALA A 1 187 ? -13.772 9.848 -9.055 1.00 28.36 187 ALA A N 1
ATOM 1425 C CA . ALA A 1 187 ? -14.628 10.867 -9.693 1.00 28.36 187 ALA A CA 1
ATOM 1426 C C . ALA A 1 187 ? -14.342 12.230 -9.024 1.00 28.36 187 ALA A C 1
ATOM 1428 O O . ALA A 1 187 ? -14.304 12.298 -7.802 1.00 28.36 187 ALA A O 1
ATOM 1429 N N . ASP A 1 188 ? -14.148 13.288 -9.814 1.00 29.34 188 ASP A N 1
ATOM 1430 C CA . ASP A 1 188 ? -13.814 14.666 -9.401 1.00 29.34 188 ASP A CA 1
ATOM 1431 C C . ASP A 1 188 ? -12.379 14.907 -8.885 1.00 29.34 188 ASP A C 1
ATOM 1433 O O . ASP A 1 188 ? -12.149 15.284 -7.739 1.00 29.34 188 ASP A O 1
ATOM 1437 N N . ALA A 1 189 ? -11.400 14.872 -9.796 1.00 30.89 189 ALA A N 1
ATOM 1438 C CA . ALA A 1 189 ? -10.085 15.508 -9.605 1.00 30.89 189 ALA A CA 1
ATOM 1439 C C . ALA A 1 189 ? -10.143 17.061 -9.550 1.00 30.89 189 ALA A C 1
ATOM 1441 O O . ALA A 1 189 ? -9.111 17.721 -9.602 1.00 30.89 189 ALA A O 1
ATOM 1442 N N . GLY A 1 190 ? -11.341 17.657 -9.464 1.00 29.83 190 GLY A N 1
ATOM 1443 C CA . GLY A 1 190 ? -11.572 19.105 -9.523 1.00 29.83 190 GLY A CA 1
ATOM 1444 C C . GLY A 1 190 ? -12.008 19.763 -8.210 1.00 29.83 190 GLY A C 1
ATOM 1445 O O . GLY A 1 190 ? -12.293 20.957 -8.214 1.00 29.83 190 GLY A O 1
ATOM 1446 N N . LYS A 1 191 ? -12.095 19.028 -7.092 1.00 37.38 191 LYS A N 1
ATOM 1447 C CA . LYS A 1 191 ? -12.486 19.597 -5.789 1.00 37.38 191 LYS A CA 1
ATOM 1448 C C . LYS A 1 191 ? -11.451 19.260 -4.718 1.00 37.38 191 LYS A C 1
ATOM 1450 O O . LYS A 1 191 ? -11.301 18.107 -4.323 1.00 37.38 191 LYS A O 1
ATOM 1455 N N . THR A 1 192 ? -10.772 20.286 -4.211 1.00 39.66 192 THR A N 1
ATOM 1456 C CA . THR A 1 192 ? -9.829 20.246 -3.075 1.00 39.66 192 THR A CA 1
ATOM 1457 C C . THR A 1 192 ? -10.563 20.062 -1.740 1.00 39.66 192 THR A C 1
ATOM 1459 O O . THR A 1 192 ? -10.331 20.784 -0.779 1.00 39.66 192 THR A O 1
ATOM 1462 N N . SER A 1 193 ? -11.520 19.142 -1.673 1.00 45.41 193 SER A N 1
ATOM 1463 C CA . SER A 1 193 ? -12.292 18.883 -0.461 1.00 45.41 193 SER A CA 1
ATOM 1464 C C . SER A 1 193 ? -11.910 17.515 0.076 1.00 45.41 193 SER A C 1
ATOM 1466 O O . SER A 1 193 ? -12.162 16.495 -0.569 1.00 45.41 193 SER A O 1
ATOM 1468 N N . SER A 1 194 ? -11.284 17.495 1.251 1.00 54.22 194 SER A N 1
ATOM 1469 C CA . SER A 1 194 ? -11.213 16.293 2.068 1.00 54.22 194 SER A CA 1
ATOM 1470 C C . SER A 1 194 ? -12.581 16.056 2.715 1.00 54.22 194 SER A C 1
ATOM 1472 O O . SER A 1 194 ? -13.272 16.988 3.123 1.00 54.22 194 SER A O 1
ATOM 1474 N N . SER A 1 195 ? -13.013 14.801 2.768 1.00 63.84 195 SER A N 1
ATOM 1475 C CA . SER A 1 195 ? -14.233 14.400 3.459 1.00 63.84 195 SER A CA 1
ATOM 1476 C C . SER A 1 195 ? -13.889 13.368 4.517 1.00 63.84 195 SER A C 1
ATOM 1478 O O . SER A 1 195 ? -13.249 12.357 4.215 1.00 63.84 195 SER A O 1
ATOM 1480 N N . VAL A 1 196 ? -14.364 13.605 5.735 1.00 67.31 196 VAL A N 1
ATOM 1481 C CA . VAL A 1 196 ? -14.287 12.655 6.840 1.00 67.31 196 VAL A CA 1
ATOM 1482 C C . VAL A 1 196 ? -15.697 12.167 7.135 1.00 67.31 196 VAL A C 1
ATOM 1484 O O . VAL A 1 196 ? -16.608 12.965 7.345 1.00 67.31 196 VAL A O 1
ATOM 1487 N N . SER A 1 197 ? -15.899 10.852 7.134 1.00 72.06 197 SER A N 1
ATOM 1488 C CA . SER A 1 197 ? -17.189 10.257 7.497 1.00 72.06 197 SER A CA 1
ATOM 1489 C C . SER A 1 197 ? -17.008 9.225 8.598 1.00 72.06 197 SER A C 1
ATOM 1491 O O . SER A 1 197 ? -16.091 8.408 8.541 1.00 72.06 197 SER A O 1
ATOM 1493 N N . ARG A 1 198 ? -17.887 9.264 9.604 1.00 78.25 198 ARG A N 1
ATOM 1494 C CA . ARG A 1 198 ? -17.903 8.314 10.720 1.00 78.25 198 ARG A CA 1
ATOM 1495 C C . ARG A 1 198 ? -19.175 7.482 10.675 1.00 78.25 198 ARG A C 1
ATOM 1497 O O . ARG A 1 198 ? -20.264 7.993 10.416 1.00 78.25 198 ARG A O 1
ATOM 1504 N N . GLY A 1 199 ? -19.038 6.194 10.943 1.00 78.62 199 GLY A N 1
ATOM 1505 C CA . GLY A 1 199 ? -20.150 5.259 10.973 1.00 78.62 199 GLY A CA 1
ATOM 1506 C C . GLY A 1 199 ? -19.846 4.045 11.834 1.00 78.62 199 GLY A C 1
ATOM 1507 O O . GLY A 1 199 ? -18.758 3.901 12.386 1.00 78.62 199 GLY A O 1
ATOM 1508 N N . ARG A 1 200 ? -20.828 3.151 11.946 1.00 75.12 200 ARG A N 1
ATOM 1509 C CA . ARG A 1 200 ? -20.642 1.883 12.647 1.00 75.12 200 ARG A CA 1
ATOM 1510 C C . ARG A 1 200 ? -19.975 0.870 11.721 1.00 75.12 200 ARG A C 1
ATOM 1512 O O . ARG A 1 200 ? -20.484 0.590 10.635 1.00 75.12 200 ARG A O 1
ATOM 1519 N N . ALA A 1 201 ? -18.877 0.286 12.176 1.00 68.00 201 ALA A N 1
ATOM 1520 C CA . ALA A 1 201 ? -18.227 -0.840 11.534 1.00 68.00 201 ALA A CA 1
ATOM 1521 C C . ALA A 1 201 ? -19.170 -2.055 11.563 1.00 68.00 201 ALA A C 1
ATOM 1523 O O . ALA A 1 201 ? -19.496 -2.595 12.623 1.00 68.00 201 ALA A O 1
ATOM 1524 N N . THR A 1 202 ? -19.641 -2.482 10.392 1.00 56.75 202 THR A N 1
ATOM 1525 C CA . THR A 1 202 ? -20.451 -3.697 10.230 1.00 56.75 202 THR A CA 1
ATOM 1526 C C . THR A 1 202 ? -19.821 -4.583 9.166 1.00 56.75 202 THR A C 1
ATOM 1528 O O . THR A 1 202 ? -19.252 -4.085 8.198 1.00 56.75 202 THR A O 1
ATOM 1531 N N . ALA A 1 203 ? -19.927 -5.904 9.327 1.00 41.12 203 ALA A N 1
ATOM 1532 C CA . ALA A 1 203 ? -19.316 -6.868 8.409 1.00 41.12 203 ALA A CA 1
ATOM 1533 C C . ALA A 1 203 ? -19.879 -6.809 6.969 1.00 41.12 203 ALA A C 1
ATOM 1535 O O . ALA A 1 203 ? -19.250 -7.342 6.057 1.00 41.12 203 ALA A O 1
ATOM 1536 N N . SER A 1 204 ? -21.034 -6.161 6.748 1.00 34.47 204 SER A N 1
ATOM 1537 C CA . SER A 1 204 ? -21.621 -5.944 5.416 1.00 34.47 204 SER A CA 1
ATOM 1538 C C . SER A 1 204 ? -21.198 -4.629 4.749 1.00 34.47 204 SER A C 1
ATOM 1540 O O . SER A 1 204 ? -21.336 -4.514 3.535 1.00 34.47 204 SER A O 1
ATOM 1542 N N . ALA A 1 205 ? -20.611 -3.667 5.477 1.00 39.50 205 ALA A N 1
ATOM 1543 C CA . ALA A 1 205 ? -20.117 -2.397 4.919 1.00 39.50 205 ALA A CA 1
ATOM 1544 C C . ALA A 1 205 ? -18.817 -2.547 4.096 1.00 39.50 205 ALA A C 1
ATOM 1546 O O . ALA A 1 205 ? -18.131 -1.574 3.788 1.00 39.50 205 ALA A O 1
ATOM 1547 N N . SER A 1 206 ? -18.484 -3.786 3.737 1.00 36.06 206 SER A N 1
ATOM 1548 C CA . SER A 1 206 ? -17.208 -4.235 3.189 1.00 36.06 206 SER A CA 1
ATOM 1549 C C . SER A 1 206 ? -17.002 -3.907 1.704 1.00 36.06 206 SER A C 1
ATOM 1551 O O . SER A 1 206 ? -15.927 -4.173 1.153 1.00 36.06 206 SER A O 1
ATOM 1553 N N . SER A 1 207 ? -18.009 -3.320 1.051 1.00 31.00 207 SER A N 1
ATOM 1554 C CA . SER A 1 207 ? -17.965 -2.861 -0.336 1.00 31.00 207 SER A CA 1
ATOM 1555 C C . SER A 1 207 ? -17.786 -1.341 -0.421 1.00 31.00 207 SER A C 1
ATOM 1557 O O . SER A 1 207 ? -18.420 -0.572 0.303 1.00 31.00 207 SER A O 1
ATOM 1559 N N . SER A 1 208 ? -16.983 -0.889 -1.385 1.00 36.75 208 SER A N 1
ATOM 1560 C CA . SER A 1 208 ? -16.827 0.524 -1.774 1.00 36.75 208 SER A CA 1
ATOM 1561 C C . SER A 1 208 ? -18.162 1.217 -2.110 1.00 36.75 208 SER A C 1
ATOM 1563 O O . SER A 1 208 ? -18.269 2.442 -2.033 1.00 36.75 208 SER A O 1
ATOM 1565 N N . SER A 1 209 ? -19.216 0.447 -2.412 1.00 33.34 209 SER A N 1
ATOM 1566 C CA . SER A 1 209 ? -20.586 0.942 -2.582 1.00 33.34 209 SER A CA 1
ATOM 1567 C C . SER A 1 209 ? -21.221 1.465 -1.286 1.00 33.34 209 SER A C 1
ATOM 1569 O O . SER A 1 209 ? -22.055 2.367 -1.361 1.00 33.34 209 SER A O 1
ATOM 1571 N N . THR A 1 210 ? -20.802 0.984 -0.109 1.00 39.75 210 THR A N 1
ATOM 1572 C CA . THR A 1 210 ? -21.367 1.401 1.187 1.00 39.75 210 THR A CA 1
ATOM 1573 C C . THR A 1 210 ? -20.805 2.742 1.651 1.00 39.75 210 THR A C 1
ATOM 1575 O O . THR A 1 210 ? -21.567 3.578 2.130 1.00 39.75 210 THR A O 1
ATOM 1578 N N . ALA A 1 211 ? -19.515 3.009 1.415 1.00 37.72 211 ALA A N 1
ATOM 1579 C CA . ALA A 1 211 ? -18.937 4.346 1.594 1.00 37.72 211 ALA A CA 1
ATOM 1580 C C . ALA A 1 211 ? -19.646 5.367 0.687 1.00 37.72 211 ALA A C 1
ATOM 1582 O O . ALA A 1 211 ? -20.084 6.417 1.144 1.00 37.72 211 ALA A O 1
ATOM 1583 N N . ARG A 1 212 ? -19.905 4.989 -0.573 1.00 35.88 212 ARG A N 1
ATOM 1584 C CA . ARG A 1 212 ? -20.712 5.778 -1.517 1.00 35.88 212 ARG A CA 1
ATOM 1585 C C . ARG A 1 212 ? -22.169 5.970 -1.062 1.00 35.88 212 ARG A C 1
ATOM 1587 O O . ARG A 1 212 ? -22.761 7.007 -1.340 1.00 35.88 212 ARG A O 1
ATOM 1594 N N . ALA A 1 213 ? -22.773 4.993 -0.386 1.00 35.50 213 ALA A N 1
ATOM 1595 C CA . ALA A 1 213 ? -24.131 5.099 0.158 1.00 35.50 213 ALA A CA 1
ATOM 1596 C C . ALA A 1 213 ? -24.197 5.973 1.426 1.00 35.50 213 ALA A C 1
ATOM 1598 O O . ALA A 1 213 ? -25.174 6.697 1.615 1.00 35.50 213 ALA A O 1
ATOM 1599 N N . LEU A 1 214 ? -23.155 5.941 2.263 1.00 39.91 214 LEU A N 1
ATOM 1600 C CA . LEU A 1 214 ? -22.997 6.810 3.431 1.00 39.91 214 LEU A CA 1
ATOM 1601 C C . LEU A 1 214 ? -22.740 8.264 3.017 1.00 39.91 214 LEU A C 1
ATOM 1603 O O . LEU A 1 214 ? -23.449 9.141 3.506 1.00 39.91 214 LEU A O 1
ATOM 1607 N N . SER A 1 215 ? -21.840 8.514 2.057 1.00 36.56 215 SER A N 1
ATOM 1608 C CA . SER A 1 215 ? -21.621 9.858 1.501 1.00 36.56 215 SER A CA 1
ATOM 1609 C C . SER A 1 215 ? -22.893 10.421 0.857 1.00 36.56 215 SER A C 1
ATOM 1611 O O . SER A 1 215 ? -23.313 11.520 1.207 1.00 36.56 215 SER A O 1
ATOM 1613 N N . ARG A 1 216 ? -23.607 9.634 0.032 1.00 36.28 216 ARG A N 1
ATOM 1614 C CA . ARG A 1 216 ? -24.873 10.073 -0.595 1.00 36.28 216 ARG A CA 1
ATOM 1615 C C . ARG A 1 216 ? -25.997 10.354 0.409 1.00 36.28 216 ARG A C 1
ATOM 1617 O O . ARG A 1 216 ? -26.761 11.302 0.237 1.00 36.28 216 ARG A O 1
ATOM 1624 N N . ARG A 1 217 ? -26.100 9.572 1.493 1.00 33.66 217 ARG A N 1
ATOM 1625 C CA . ARG A 1 217 ? -27.061 9.850 2.581 1.00 33.66 217 ARG A CA 1
ATOM 1626 C C . ARG A 1 217 ? -26.742 11.145 3.328 1.00 33.66 217 ARG A C 1
ATOM 1628 O O . ARG A 1 217 ? -27.664 11.776 3.840 1.00 33.66 217 ARG A O 1
ATOM 1635 N N . LEU A 1 218 ? -25.478 11.547 3.396 1.00 38.09 218 LEU A N 1
ATOM 1636 C CA . LEU A 1 218 ? -25.064 12.773 4.077 1.00 38.09 218 LEU A CA 1
ATOM 1637 C C . LEU A 1 218 ? -25.228 14.011 3.185 1.00 38.09 218 LEU A C 1
ATOM 1639 O O . LEU A 1 218 ? -25.764 15.005 3.666 1.00 38.09 218 LEU A O 1
ATOM 1643 N N . GLU A 1 219 ? -24.919 13.917 1.890 1.00 38.97 219 GLU A N 1
ATOM 1644 C CA . GLU A 1 219 ? -25.187 14.978 0.900 1.00 38.97 219 GLU A CA 1
ATOM 1645 C C . GLU A 1 219 ? -26.687 15.325 0.812 1.00 38.97 219 GLU A C 1
ATOM 1647 O O . GLU A 1 219 ? -27.069 16.492 0.775 1.00 38.97 219 GLU A O 1
ATOM 1652 N N . SER A 1 220 ? -27.569 14.320 0.890 1.00 35.03 220 SER A N 1
ATOM 1653 C CA . SER A 1 220 ? -29.024 14.554 0.946 1.00 35.03 220 SER A CA 1
ATOM 1654 C C . SER A 1 220 ? -29.504 15.217 2.250 1.00 35.03 220 SER A C 1
ATOM 1656 O O . SER A 1 220 ? -30.551 15.861 2.269 1.00 35.03 220 SER A O 1
ATOM 1658 N N . ARG A 1 221 ? -28.742 15.096 3.349 1.00 36.53 221 ARG A N 1
ATOM 1659 C CA . ARG A 1 221 ? -29.060 15.728 4.643 1.00 36.53 221 ARG A CA 1
ATOM 1660 C C . ARG A 1 221 ? -28.546 17.161 4.737 1.00 36.53 221 ARG A C 1
ATOM 1662 O O . ARG A 1 221 ? -29.184 17.971 5.408 1.00 36.53 221 ARG A O 1
ATOM 1669 N N . THR A 1 222 ? -27.438 17.485 4.077 1.00 38.66 222 THR A N 1
ATOM 1670 C CA . THR A 1 222 ? -26.948 18.866 3.969 1.00 38.66 222 THR A CA 1
ATOM 1671 C C . THR A 1 222 ? -27.777 19.680 2.975 1.00 38.66 222 THR A C 1
ATOM 1673 O O . THR A 1 222 ? -28.074 20.835 3.265 1.00 38.66 222 THR A O 1
ATOM 1676 N N . ALA A 1 223 ? -28.284 19.072 1.895 1.00 39.16 223 ALA A N 1
ATOM 1677 C CA . ALA A 1 223 ? -29.207 19.730 0.961 1.00 39.16 223 ALA A CA 1
ATOM 1678 C C . ALA A 1 223 ? -30.603 20.044 1.554 1.00 39.16 223 ALA A C 1
ATOM 1680 O O . ALA A 1 223 ? -31.318 20.890 1.026 1.00 39.16 223 ALA A O 1
ATOM 1681 N N . GLY A 1 224 ? -30.999 19.399 2.660 1.00 32.09 224 GLY A N 1
ATOM 1682 C CA . GLY A 1 224 ? -32.292 19.620 3.331 1.00 32.09 224 GLY A CA 1
ATOM 1683 C C . GLY A 1 224 ? -32.293 20.686 4.437 1.00 32.09 224 GLY A C 1
ATOM 1684 O O . GLY A 1 224 ? -33.343 20.968 5.010 1.00 32.09 224 GLY A O 1
ATOM 1685 N N . ARG A 1 225 ? -31.140 21.282 4.773 1.00 35.47 225 ARG A N 1
ATOM 1686 C CA . ARG A 1 225 ? -31.022 22.351 5.785 1.00 35.47 225 ARG A CA 1
ATOM 1687 C C . ARG A 1 225 ? -30.792 23.700 5.106 1.00 35.47 225 ARG A C 1
ATOM 1689 O O . ARG A 1 225 ? -29.730 24.296 5.228 1.00 35.47 225 ARG A O 1
ATOM 1696 N N . GLY A 1 226 ? -31.804 24.173 4.385 1.00 33.69 226 GLY A N 1
ATOM 1697 C CA . GLY A 1 226 ? -31.745 25.450 3.674 1.00 33.69 226 GLY A CA 1
ATOM 1698 C C . GLY A 1 226 ? -33.110 25.984 3.248 1.00 33.69 226 GLY A C 1
ATOM 1699 O O . GLY A 1 226 ? -33.282 26.292 2.080 1.00 33.69 226 GLY A O 1
ATOM 1700 N N . ALA A 1 227 ? -34.081 26.073 4.165 1.00 33.59 227 ALA A N 1
ATOM 1701 C CA . ALA A 1 227 ? -35.282 26.906 3.998 1.00 33.59 227 ALA A CA 1
ATOM 1702 C C . ALA A 1 227 ? -35.928 27.238 5.367 1.00 33.59 227 ALA A C 1
ATOM 1704 O O . ALA A 1 227 ? -36.773 26.511 5.877 1.00 33.59 227 ALA A O 1
ATOM 1705 N N . THR A 1 228 ? -35.407 28.299 5.993 1.00 33.56 228 THR A N 1
ATOM 1706 C CA . THR A 1 228 ? -36.103 29.392 6.719 1.00 33.56 228 THR A CA 1
ATOM 1707 C C . THR A 1 228 ? -37.392 29.138 7.535 1.00 33.56 228 THR A C 1
ATOM 1709 O O . THR A 1 228 ? -38.460 28.917 6.980 1.00 33.56 228 THR A O 1
ATOM 1712 N N . GLY A 1 229 ? -37.276 29.323 8.862 1.00 29.59 229 GLY A N 1
ATOM 1713 C CA . GLY A 1 229 ? -37.918 30.384 9.681 1.00 29.59 229 GLY A CA 1
ATOM 1714 C C . GLY A 1 229 ? -39.425 30.714 9.561 1.00 29.59 229 GLY A C 1
ATOM 1715 O O . GLY A 1 229 ? -39.886 31.166 8.524 1.00 29.59 229 GLY A O 1
ATOM 1716 N N . ALA A 1 230 ? -40.137 30.596 10.693 1.00 31.38 230 ALA A N 1
ATOM 1717 C CA . ALA A 1 230 ? -41.535 30.988 11.001 1.00 31.38 230 ALA A CA 1
ATOM 1718 C C . ALA A 1 230 ? -41.700 32.511 11.335 1.00 31.38 230 ALA A C 1
ATOM 1720 O O . ALA A 1 230 ? -40.699 33.215 11.218 1.00 31.38 230 ALA A O 1
ATOM 1721 N N . PRO A 1 231 ? -42.794 33.039 11.966 1.00 53.50 231 PRO A N 1
ATOM 1722 C CA . PRO A 1 231 ? -44.272 32.869 11.866 1.00 53.50 231 PRO A CA 1
ATOM 1723 C C . PRO A 1 231 ? -45.053 34.230 11.754 1.00 53.50 231 PRO A C 1
ATOM 1725 O O . PRO A 1 231 ? -44.476 35.286 11.989 1.00 53.50 231 PRO A O 1
ATOM 1728 N N . SER A 1 232 ? -46.380 34.238 11.496 1.00 29.05 232 SER A N 1
ATOM 1729 C CA . SER A 1 232 ? -47.405 35.007 12.274 1.00 29.05 232 SER A CA 1
ATOM 1730 C C . SER A 1 232 ? -48.808 35.133 11.623 1.00 29.05 232 SER A C 1
ATOM 1732 O O . SER A 1 232 ? -48.957 35.393 10.436 1.00 29.05 232 SER A O 1
ATOM 1734 N N . THR A 1 233 ? -49.816 34.989 12.501 1.00 33.91 233 THR A N 1
ATOM 1735 C CA . THR A 1 233 ? -51.179 35.581 12.557 1.00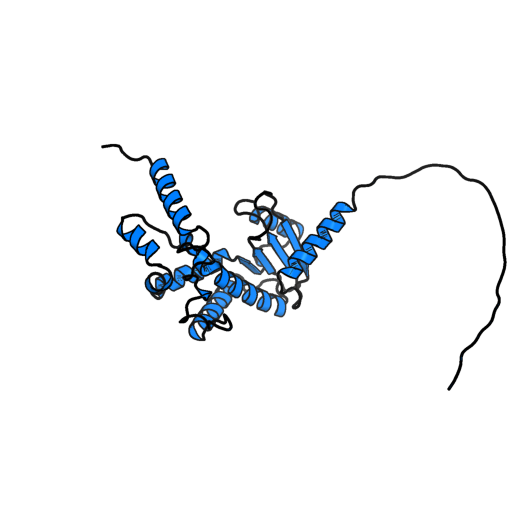 33.91 233 THR A CA 1
ATOM 1736 C C . THR A 1 233 ? -52.239 35.324 11.473 1.00 33.91 233 THR A C 1
ATOM 1738 O O . THR A 1 233 ? -52.116 35.770 10.341 1.00 33.91 233 THR A O 1
ATOM 1741 N N . GLY A 1 234 ? -53.384 34.772 11.916 1.00 28.02 234 GLY A N 1
ATOM 1742 C CA . GLY A 1 234 ? -54.697 34.975 11.282 1.00 28.02 234 GLY A CA 1
ATOM 1743 C C . GLY A 1 234 ? -55.653 33.772 11.327 1.00 28.02 234 GLY A C 1
ATOM 1744 O O . GLY A 1 234 ? -55.729 33.012 10.373 1.00 28.02 234 GLY A O 1
ATOM 1745 N N . SER A 1 235 ? -56.419 33.607 12.412 1.00 31.14 235 SER A N 1
ATOM 1746 C CA . SER A 1 235 ? -57.765 32.978 12.375 1.00 31.14 235 SER A CA 1
ATOM 1747 C C . SER A 1 235 ? -58.812 34.084 12.124 1.00 31.14 235 SER A C 1
ATOM 1749 O O . SER A 1 235 ? -58.442 35.239 12.348 1.00 31.14 235 SER A O 1
ATOM 1751 N N . PRO A 1 236 ? -60.093 33.827 11.754 1.00 50.62 236 PRO A N 1
ATOM 1752 C CA . PRO A 1 236 ? -60.878 32.575 11.830 1.00 50.62 236 PRO A CA 1
ATOM 1753 C C . PRO A 1 236 ? -61.601 32.221 10.494 1.00 50.62 236 PRO A C 1
ATOM 1755 O O . PRO A 1 236 ? -61.615 33.012 9.560 1.00 50.62 236 PRO A O 1
ATOM 1758 N N . THR A 1 237 ? -62.240 31.060 10.286 1.00 29.55 237 THR A N 1
ATOM 1759 C CA . THR A 1 237 ? -63.684 30.858 10.560 1.00 29.55 237 THR A CA 1
ATOM 1760 C C . THR A 1 237 ? -64.156 29.497 9.998 1.00 29.55 237 THR A C 1
ATOM 1762 O O . THR A 1 237 ? -64.051 29.247 8.805 1.00 29.55 237 THR A O 1
ATOM 1765 N N . ARG A 1 238 ? -64.692 28.648 10.889 1.00 29.20 238 ARG A N 1
ATOM 1766 C CA . ARG A 1 238 ? -65.908 27.800 10.794 1.00 29.20 238 ARG A CA 1
ATOM 1767 C C . ARG A 1 238 ? -66.272 27.105 9.458 1.00 29.20 238 ARG A C 1
ATOM 1769 O O . ARG A 1 238 ? -66.723 27.764 8.535 1.00 29.20 238 ARG A O 1
ATOM 1776 N N . ALA A 1 239 ? -66.370 25.769 9.482 1.00 31.06 239 ALA A N 1
ATOM 1777 C CA . ALA A 1 239 ? -67.614 25.045 9.158 1.00 31.06 239 ALA A CA 1
ATOM 1778 C C . ALA A 1 239 ? -67.560 23.567 9.591 1.00 31.06 239 ALA A C 1
ATOM 1780 O O . ALA A 1 239 ? -66.586 22.855 9.382 1.00 31.06 239 ALA A O 1
ATOM 1781 N N . ILE A 1 240 ? -68.661 23.154 10.210 1.00 35.50 240 ILE A N 1
ATOM 1782 C CA . ILE A 1 240 ? -69.026 21.827 10.711 1.00 35.50 240 ILE A CA 1
ATOM 1783 C C . ILE A 1 240 ? -69.645 20.999 9.571 1.00 35.50 240 ILE A C 1
ATOM 1785 O O . ILE A 1 240 ? -70.403 21.571 8.789 1.00 35.50 240 ILE A O 1
ATOM 1789 N N . ARG A 1 241 ? -69.404 19.675 9.543 1.00 31.61 241 ARG A N 1
ATOM 1790 C CA . ARG A 1 241 ? -70.320 18.569 9.128 1.00 31.61 241 ARG A CA 1
ATOM 1791 C C . ARG A 1 241 ? -69.522 17.250 9.160 1.00 31.61 241 ARG A C 1
ATOM 1793 O O . ARG A 1 241 ? -68.538 17.140 8.449 1.00 31.61 241 ARG A O 1
ATOM 1800 N N . THR A 1 242 ? -69.651 16.367 10.155 1.00 32.53 242 THR A N 1
ATOM 1801 C CA . THR A 1 242 ? -70.656 15.297 10.385 1.00 32.53 242 THR A CA 1
ATOM 1802 C C . THR A 1 242 ? -70.930 14.348 9.211 1.00 32.53 242 THR A C 1
ATOM 1804 O O . THR A 1 242 ? -71.211 14.806 8.105 1.00 32.53 242 THR A O 1
ATOM 1807 N N . SER A 1 243 ? -71.027 13.050 9.567 1.00 32.44 243 SER A N 1
ATOM 1808 C CA . SER A 1 243 ? -71.628 11.888 8.860 1.00 32.44 243 SER A CA 1
ATOM 1809 C C . SER A 1 243 ? -70.881 11.358 7.619 1.00 32.44 243 SER A C 1
ATOM 1811 O O . SER A 1 243 ? -70.356 12.141 6.850 1.00 32.44 243 SER A O 1
ATOM 1813 N N . SER A 1 244 ? -70.786 10.053 7.337 1.00 32.91 244 SER A N 1
ATOM 1814 C CA . SER A 1 244 ? -71.487 8.868 7.863 1.00 32.91 244 SER A CA 1
ATOM 1815 C C . SER A 1 244 ? -70.798 7.564 7.435 1.00 32.91 244 SER A C 1
ATOM 1817 O O . SER A 1 244 ? -70.089 7.503 6.437 1.00 32.91 244 SER A O 1
ATOM 1819 N N . CYS A 1 245 ? -71.097 6.527 8.212 1.00 31.38 245 CYS A N 1
ATOM 1820 C CA . CYS A 1 245 ? -70.866 5.102 8.003 1.00 31.38 245 CYS A CA 1
ATOM 1821 C C . CYS A 1 245 ? -71.727 4.497 6.861 1.00 31.38 245 CYS A C 1
ATOM 1823 O O . CYS A 1 245 ? -72.727 5.104 6.477 1.00 31.38 245 CYS A O 1
ATOM 1825 N N . SER A 1 246 ? -71.402 3.245 6.488 1.00 35.12 246 SER A N 1
ATOM 1826 C CA . SER A 1 246 ? -72.120 2.253 5.640 1.00 35.12 246 SER A CA 1
ATOM 1827 C C . SER A 1 246 ? -71.725 2.188 4.155 1.00 35.12 246 SER A C 1
ATOM 1829 O O . SER A 1 246 ? -71.571 3.220 3.523 1.00 35.12 246 SER A O 1
ATOM 1831 N N . ALA A 1 247 ? -71.623 1.032 3.484 1.00 36.91 247 ALA A N 1
ATOM 1832 C CA . ALA A 1 247 ? -71.657 -0.390 3.858 1.00 36.91 247 ALA A CA 1
ATOM 1833 C C . ALA A 1 247 ? -71.357 -1.250 2.594 1.00 36.91 247 ALA A C 1
ATOM 1835 O O . ALA A 1 247 ? -71.441 -0.732 1.486 1.00 36.91 247 ALA A O 1
ATOM 1836 N N . VAL A 1 248 ? -71.147 -2.567 2.798 1.00 38.19 248 VAL A N 1
ATOM 1837 C CA . VAL A 1 248 ? -71.329 -3.700 1.844 1.00 38.19 248 VAL A CA 1
ATOM 1838 C C . VAL A 1 248 ? -70.338 -3.770 0.661 1.00 38.19 248 VAL A C 1
ATOM 1840 O O . VAL A 1 248 ? -70.141 -2.799 -0.044 1.00 38.19 248 VAL A O 1
ATOM 1843 N N . GLY A 1 249 ? -69.685 -4.875 0.298 1.00 33.34 249 GLY A N 1
ATOM 1844 C CA . GLY A 1 249 ? -69.680 -6.273 0.730 1.00 33.34 249 GLY A CA 1
ATOM 1845 C C . GLY A 1 249 ? -69.091 -7.142 -0.406 1.00 33.34 249 GLY A C 1
ATOM 1846 O O . GLY A 1 249 ? -69.065 -6.705 -1.552 1.00 33.34 249 GLY A O 1
ATOM 1847 N N . GLY A 1 250 ? -68.645 -8.369 -0.102 1.00 32.53 250 GLY A N 1
ATOM 1848 C CA . GLY A 1 250 ? -68.565 -9.458 -1.095 1.00 32.53 250 GLY A CA 1
ATOM 1849 C C . GLY A 1 250 ? -67.201 -10.129 -1.307 1.00 32.53 250 GLY A C 1
ATOM 1850 O O . GLY A 1 250 ? -66.387 -9.678 -2.104 1.00 32.53 250 GLY A O 1
ATOM 1851 N N . CYS A 1 251 ? -67.013 -11.287 -0.665 1.00 38.41 251 CYS A N 1
ATOM 1852 C CA . CYS A 1 251 ? -66.192 -12.397 -1.168 1.00 38.41 251 CYS A CA 1
ATOM 1853 C C . CYS A 1 251 ? -66.891 -13.107 -2.343 1.00 38.41 251 CYS A C 1
ATOM 1855 O O . CYS A 1 251 ? -68.123 -13.152 -2.369 1.00 38.41 251 CYS A O 1
ATOM 1857 N N . PRO A 1 252 ? -66.137 -13.865 -3.156 1.00 54.31 252 PRO A N 1
ATOM 1858 C CA . PRO A 1 252 ? -66.634 -15.145 -3.647 1.00 54.31 252 PRO A CA 1
ATOM 1859 C C . PRO A 1 252 ? -65.706 -16.308 -3.261 1.00 54.31 252 PRO A C 1
ATOM 1861 O O . PRO A 1 252 ? -64.484 -16.227 -3.357 1.00 54.31 252 PRO A O 1
ATOM 1864 N N . ARG A 1 253 ? -66.330 -17.407 -2.823 1.00 49.69 253 ARG A N 1
ATOM 1865 C CA . ARG A 1 253 ? -65.742 -18.749 -2.726 1.00 49.69 253 ARG A CA 1
ATOM 1866 C C . ARG A 1 253 ? -65.874 -19.457 -4.077 1.00 49.69 253 ARG A C 1
ATOM 1868 O O . ARG A 1 253 ? -66.972 -19.457 -4.633 1.00 49.69 253 ARG A O 1
ATOM 1875 N N . ARG A 1 254 ? -64.843 -20.191 -4.487 1.00 51.16 254 ARG A N 1
ATOM 1876 C CA . ARG A 1 254 ? -64.885 -21.655 -4.635 1.00 51.16 254 ARG A CA 1
ATOM 1877 C C . ARG A 1 254 ? -63.471 -22.210 -4.653 1.00 51.16 254 ARG A C 1
ATOM 1879 O O . ARG A 1 254 ? -62.595 -21.521 -5.211 1.00 51.16 254 ARG A O 1
#

Radius of gyration: 27.5 Å; chains: 1; bounding box: 101×57×44 Å